Protein 4K4O (pdb70)

CATH classification: 3.30.565.10

Structure (mmCIF, N/CA/C/O backbone):
data_4K4O
#
_entry.id   4K4O
#
_cell.length_a   54.450
_cell.length_b   58.350
_cell.length_c   65.550
_cell.angle_alpha   90.00
_cell.angle_beta   90.00
_cell.angle_gamma   90.00
#
_symmetry.space_group_name_H-M   'P 21 21 21'
#
loop_
_entity.id
_entity.type
_entity.pdbx_description
1 polymer 'DNA gyrase subunit B'
2 non-polymer 6-fluoro-4-[(3aR,6aR)-hexahydropyrrolo[3,4-b]pyrrol-5(1H)-yl]-N-methyl-2-[(2-methylpyrimidin-5-yl)oxy]-9H-pyrimido[4,5-b]indol-8-amine
3 non-polymer 'TERTIARY-BUTYL ALCOHOL'
4 water water
#
loop_
_atom_site.group_PDB
_atom_site.id
_atom_site.type_symbol
_atom_site.label_atom_id
_atom_site.label_alt_id
_atom_site.label_comp_id
_atom_site.label_asym_id
_atom_site.label_entity_id
_atom_site.label_seq_id
_atom_site.pdbx_PDB_ins_code
_atom_site.Cartn_x
_atom_site.Cartn_y
_atom_site.Cartn_z
_atom_site.occupancy
_atom_site.B_iso_or_equiv
_atom_site.auth_seq_id
_atom_site.auth_comp_id
_atom_site.auth_asym_id
_atom_site.auth_atom_id
_atom_site.pdbx_PDB_model_num
ATOM 1 N N . GLY A 1 1 ? -6.881 5.865 5.646 1.00 23.15 18 GLY A N 1
ATOM 2 C CA . GLY A 1 1 ? -5.650 5.444 6.387 1.00 21.18 18 GLY A CA 1
ATOM 3 C C . GLY A 1 1 ? -4.376 6.108 5.890 1.00 19.78 18 GLY A C 1
ATOM 4 O O . GLY A 1 1 ? -4.201 7.323 6.038 1.00 20.16 18 GLY A O 1
ATOM 5 N N . LEU A 1 2 ? -3.489 5.307 5.296 1.00 18.10 19 LEU A N 1
ATOM 6 C CA . LEU A 1 2 ? -2.200 5.786 4.795 1.00 16.42 19 LEU A CA 1
ATOM 7 C C . LEU A 1 2 ? -2.319 6.790 3.659 1.00 15.44 19 LEU A C 1
ATOM 8 O O . LEU A 1 2 ? -1.387 7.550 3.415 1.00 14.99 19 LEU A O 1
ATOM 13 N N . GLU A 1 3 ? -3.450 6.782 2.950 1.00 15.32 20 GLU A N 1
ATOM 14 C CA . GLU A 1 3 ? -3.681 7.792 1.918 1.00 15.56 20 GLU A CA 1
ATOM 15 C C . GLU A 1 3 ? -3.584 9.199 2.514 1.00 14.00 20 GLU A C 1
ATOM 16 O O . GLU A 1 3 ? -3.073 10.11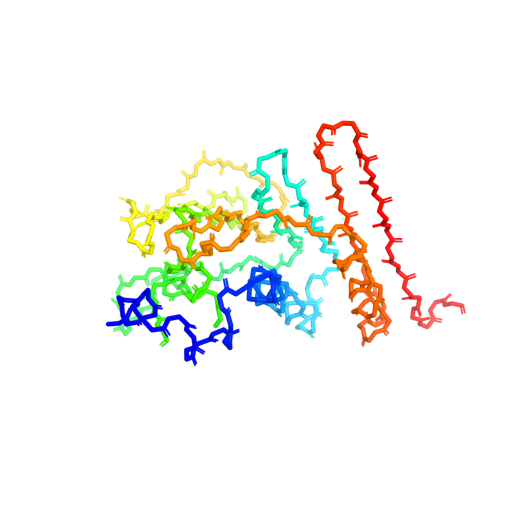2 1.869 1.00 13.76 20 GLU A O 1
ATOM 22 N N . ALA A 1 4 ? -4.043 9.364 3.757 1.00 12.65 21 ALA A N 1
ATOM 23 C CA . ALA A 1 4 ? -3.928 10.654 4.435 1.00 12.21 21 ALA A CA 1
ATOM 24 C C . ALA A 1 4 ? -2.470 11.078 4.630 1.00 11.58 21 ALA A C 1
ATOM 25 O O . ALA A 1 4 ? -2.144 12.264 4.523 1.00 11.88 21 ALA A O 1
ATOM 27 N N . VAL A 1 5 ? -1.598 10.105 4.894 1.00 10.64 22 VAL A N 1
ATOM 28 C CA . VAL A 1 5 ? -0.166 10.372 5.045 1.00 9.99 22 VAL A CA 1
ATOM 29 C C . VAL A 1 5 ? 0.429 10.883 3.730 1.00 9.29 22 VAL A C 1
ATOM 30 O O . VAL A 1 5 ? 1.212 11.830 3.729 1.00 9.09 22 VAL A O 1
ATOM 34 N N . ARG A 1 6 ? 0.035 10.273 2.614 1.00 9.03 23 ARG A N 1
ATOM 35 C CA . ARG A 1 6 ? 0.557 10.695 1.321 1.00 8.78 23 ARG A CA 1
ATOM 36 C C . ARG A 1 6 ? 0.104 12.106 0.938 1.00 8.87 23 ARG A C 1
ATOM 37 O O . ARG A 1 6 ? 0.830 12.818 0.247 1.00 9.66 23 ARG A O 1
ATOM 45 N N . LYS A 1 7 ? -1.078 12.508 1.406 1.00 8.75 24 LYS A N 1
ATOM 46 C CA . LYS A 1 7 ? -1.639 13.822 1.056 1.00 8.84 24 LYS A CA 1
ATOM 47 C C . LYS A 1 7 ? -1.272 14.930 2.044 1.00 8.77 24 LYS A C 1
ATOM 48 O O . LYS A 1 7 ? -1.163 16.100 1.657 1.00 8.92 24 LYS A O 1
ATOM 54 N N . ARG A 1 8 ? -1.066 14.567 3.307 1.00 8.58 25 ARG A N 1
ATOM 55 C CA . ARG A 1 8 ? -0.574 15.514 4.305 1.00 8.54 25 ARG A CA 1
ATOM 56 C C . ARG A 1 8 ? 0.728 15.028 4.980 1.00 8.42 25 ARG A C 1
ATOM 57 O O . ARG A 1 8 ? 0.807 14.926 6.211 1.00 8.52 25 ARG A O 1
ATOM 65 N N . PRO A 1 9 ? 1.771 14.762 4.172 1.00 8.54 26 PRO A N 1
ATOM 66 C CA . PRO A 1 9 ? 3.002 14.242 4.769 1.00 8.73 26 PRO A CA 1
ATOM 67 C C . PRO A 1 9 ? 3.597 15.190 5.809 1.00 9.10 26 PRO A C 1
ATOM 68 O O . PRO A 1 9 ? 4.238 14.727 6.753 1.00 9.27 26 PRO A O 1
ATOM 72 N N . GLY A 1 10 ? 3.373 16.496 5.656 1.00 9.38 27 GLY A N 1
ATOM 73 C CA . GLY A 1 10 ? 3.861 17.490 6.607 1.00 10.02 27 GLY A CA 1
ATOM 74 C C . GLY A 1 10 ? 3.404 17.272 8.040 1.00 10.64 27 GLY A C 1
ATOM 75 O O . GLY A 1 10 ? 4.117 17.639 8.981 1.00 11.30 27 GLY A O 1
ATOM 76 N N . MET A 1 11 ? 2.228 16.672 8.207 1.00 11.23 28 MET A N 1
ATOM 77 C CA . MET A 1 11 ? 1.676 16.391 9.529 1.00 12.37 28 MET A CA 1
ATOM 78 C C . MET A 1 11 ? 2.303 15.163 10.188 1.00 12.71 28 MET A C 1
ATOM 79 O O . MET A 1 11 ? 2.181 14.979 11.402 1.00 13.76 28 MET A O 1
ATOM 84 N N . TYR A 1 12 ? 2.967 14.325 9.399 1.00 12.58 29 TYR A N 1
ATOM 85 C CA . TYR A 1 12 ? 3.505 13.061 9.906 1.00 12.85 29 TYR A CA 1
ATOM 86 C C . TYR A 1 12 ? 5.020 13.062 10.041 1.00 13.23 29 TYR A C 1
ATOM 87 O O . TYR A 1 12 ? 5.563 12.428 10.950 1.00 14.22 29 TYR A O 1
ATOM 96 N N . ILE A 1 13 ? 5.70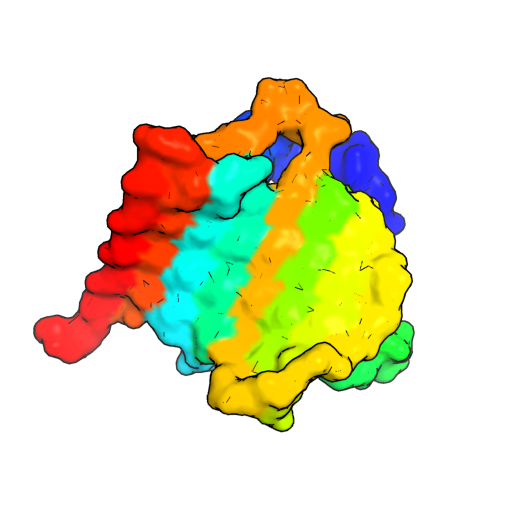4 13.768 9.145 1.00 12.73 30 ILE A N 1
ATOM 97 C CA . ILE A 1 13 ? 7.173 13.825 9.165 1.00 13.09 30 ILE A CA 1
ATOM 98 C C . ILE A 1 13 ? 7.756 15.231 9.348 1.00 13.19 30 ILE A C 1
ATOM 99 O O . ILE A 1 13 ? 8.979 15.407 9.327 1.00 13.77 30 ILE A O 1
ATOM 104 N N . GLY A 1 14 ? 6.885 16.225 9.515 1.00 12.99 31 GLY A N 1
ATOM 105 C CA . GLY A 1 14 ? 7.309 17.579 9.882 1.00 13.19 31 GLY A CA 1
ATOM 106 C C . GLY A 1 14 ? 7.661 18.477 8.713 1.00 13.12 31 GLY A C 1
ATOM 107 O O . GLY A 1 14 ? 7.589 19.556 8.807 1.00 51.00 31 GLY A O 1
ATOM 108 N N . SER A 1 15 ? 8.315 17.887 7.718 1.00 13.08 32 SER A N 1
ATOM 109 C CA . SER A 1 15 ? 8.753 18.611 6.535 1.00 13.04 32 SER A CA 1
ATOM 110 C C . SER A 1 15 ? 8.927 17.655 5.368 1.00 12.68 32 SER A C 1
ATOM 111 O O . SER A 1 15 ? 9.282 16.486 5.550 1.00 13.09 32 SER A O 1
ATOM 114 N N . THR A 1 16 ? 8.684 18.141 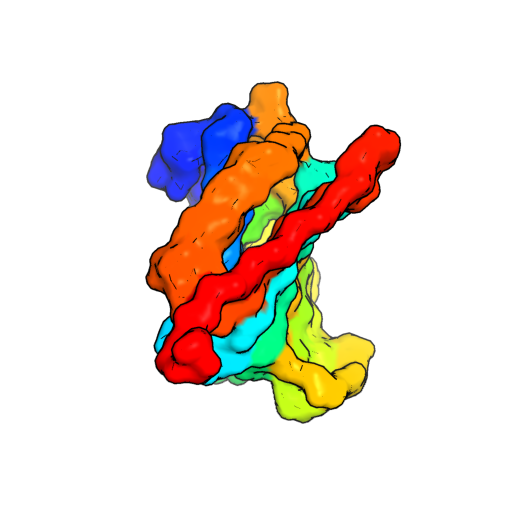4.160 1.00 11.80 33 THR A N 1
ATOM 115 C CA . THR A 1 16 ? 8.928 17.334 2.971 1.00 11.47 33 THR A CA 1
ATOM 116 C C . THR A 1 16 ? 10.227 17.738 2.282 1.00 10.91 33 THR A C 1
ATOM 117 O O . THR A 1 16 ? 10.508 17.287 1.175 1.00 10.70 33 THR A O 1
ATOM 121 N N . SER A 1 17 ? 11.008 18.583 2.958 1.00 10.71 34 SER A N 1
ATOM 122 C CA . SER A 1 17 ? 12.343 18.969 2.526 1.00 10.85 34 SER A CA 1
ATOM 123 C C . SER A 1 17 ? 13.336 17.840 2.809 1.00 10.25 34 SER A C 1
ATOM 124 O O . SER A 1 17 ? 12.948 16.733 3.212 1.00 9.88 34 SER A O 1
ATOM 127 N N . GLY A 1 18 ? 14.622 18.140 2.645 1.00 10.05 35 GLY A N 1
ATOM 128 C CA . GLY A 1 18 ? 15.689 17.216 3.026 1.00 9.96 35 GLY A CA 1
ATOM 129 C C . GLY A 1 18 ? 15.589 16.730 4.464 1.00 9.85 35 GLY A C 1
ATOM 130 O O . GLY A 1 18 ? 15.987 15.600 4.767 1.00 9.60 35 GLY A O 1
ATOM 131 N N . GLU A 1 19 ? 15.052 17.557 5.361 1.00 10.13 36 GLU A N 1
ATOM 132 C CA . GLU A 1 19 ? 14.881 17.121 6.748 1.00 10.53 36 GLU A CA 1
ATOM 133 C C . GLU A 1 19 ? 13.938 15.920 6.846 1.00 9.48 36 GLU A C 1
ATOM 134 O O . GLU A 1 19 ? 14.241 14.946 7.537 1.00 9.20 36 GLU A O 1
ATOM 140 N N . GLY A 1 20 ? 12.805 15.980 6.146 1.00 8.56 37 GLY A N 1
ATOM 141 C CA . GLY A 1 20 ? 11.848 14.871 6.134 1.00 8.21 37 GLY A CA 1
ATOM 142 C C . GLY A 1 20 ? 12.413 13.632 5.458 1.00 7.57 37 GLY A C 1
ATOM 143 O O . GLY A 1 20 ? 12.169 12.502 5.895 1.00 7.58 37 GLY A O 1
ATOM 144 N N . LEU A 1 21 ? 13.179 13.840 4.389 1.00 7.40 38 LEU A N 1
ATOM 145 C CA . LEU A 1 21 ? 13.843 12.737 3.697 1.00 7.23 38 LEU A CA 1
ATOM 146 C C . LEU A 1 21 ? 14.701 11.915 4.665 1.00 7.10 38 LEU A C 1
ATOM 147 O O . LEU A 1 21 ? 14.649 10.672 4.672 1.00 6.86 38 LEU A O 1
ATOM 152 N N . HIS A 1 22 ? 15.479 12.610 5.493 1.00 7.01 39 HIS A N 1
ATOM 153 C CA . HIS A 1 22 ? 16.326 11.957 6.495 1.00 7.22 39 HIS A CA 1
ATOM 154 C C . HIS A 1 22 ? 15.540 11.373 7.637 1.00 7.28 39 HIS A C 1
ATOM 155 O O . HIS A 1 22 ? 15.897 10.323 8.161 1.00 7.28 39 HIS A O 1
ATOM 162 N N . HIS A 1 23 ? 14.435 12.022 8.001 1.00 7.65 40 HIS A N 1
ATOM 163 C CA . HIS A 1 23 ? 13.542 11.498 9.034 1.00 8.31 40 HIS A CA 1
ATOM 164 C C . HIS A 1 23 ? 13.050 10.099 8.738 1.00 7.84 40 HIS A C 1
ATOM 165 O O . HIS A 1 23 ? 12.864 9.297 9.653 1.00 7.71 40 HIS A O 1
ATOM 172 N N . LEU A 1 24 ? 12.843 9.781 7.464 1.00 7.30 41 LEU A N 1
ATOM 173 C CA . LEU A 1 24 ? 12.432 8.421 7.098 1.00 7.32 41 LEU A CA 1
ATOM 174 C C . LEU A 1 24 ? 13.419 7.381 7.612 1.00 7.19 41 LEU A C 1
ATOM 175 O O . LEU A 1 24 ? 13.016 6.310 8.089 1.00 7.05 41 LEU A O 1
ATOM 180 N N . VAL A 1 25 ? 14.711 7.675 7.482 1.00 7.19 42 VAL A N 1
ATOM 181 C CA . VAL A 1 25 ? 15.735 6.749 7.936 1.00 7.48 42 VAL A CA 1
ATOM 182 C C . VAL A 1 25 ? 15.593 6.521 9.435 1.00 7.83 42 VAL A C 1
ATOM 183 O O . VAL A 1 25 ? 15.616 5.379 9.895 1.00 7.83 42 VAL A O 1
ATOM 187 N N . TRP A 1 26 ? 15.412 7.593 10.197 1.00 8.34 43 TRP A N 1
ATOM 188 C CA . TRP A 1 26 ? 15.316 7.452 11.651 1.00 9.09 43 TRP A CA 1
ATOM 189 C C . TRP A 1 26 ? 14.108 6.713 12.102 1.00 9.23 43 TRP A C 1
ATOM 190 O O . TRP A 1 26 ? 14.169 5.994 13.097 1.00 9.35 43 TRP A O 1
ATOM 201 N N . GLU A 1 27 ? 13.001 6.849 11.385 1.00 9.23 44 GLU A N 1
ATOM 202 C CA A GLU A 1 27 ? 11.802 6.088 11.719 0.50 9.72 44 GLU A CA 1
ATOM 203 C CA B GLU A 1 27 ? 11.794 6.088 11.715 0.50 9.72 44 GLU A CA 1
ATOM 204 C C . GLU A 1 27 ? 12.058 4.582 11.602 1.00 9.63 44 GLU A C 1
ATOM 205 O O . GLU A 1 27 ? 11.639 3.800 12.462 1.00 10.68 44 GLU A O 1
ATOM 216 N N . ILE A 1 28 ? 12.764 4.159 10.551 1.00 8.69 45 ILE A N 1
ATOM 217 C CA . ILE A 1 28 ? 13.063 2.733 10.382 1.00 8.19 45 ILE A CA 1
ATOM 218 C C . ILE A 1 28 ? 14.107 2.280 11.402 1.00 8.26 45 ILE A C 1
ATOM 219 O O . ILE A 1 28 ? 13.908 1.269 12.092 1.00 8.52 45 ILE A O 1
ATOM 224 N N . VAL A 1 29 ? 15.190 3.043 11.522 1.00 8.11 46 VAL A N 1
ATOM 225 C CA . VAL A 1 29 ? 16.266 2.711 12.457 1.00 8.26 46 VAL A CA 1
ATOM 226 C C . VAL A 1 29 ? 15.741 2.604 13.896 1.00 8.31 46 VAL A C 1
ATOM 227 O O . VAL A 1 29 ? 16.172 1.722 14.647 1.00 8.41 46 VAL A O 1
ATOM 231 N N . ASP A 1 30 ? 14.783 3.453 14.269 1.00 8.60 47 ASP A N 1
ATOM 232 C CA . ASP A 1 30 ? 14.200 3.379 15.615 1.00 9.19 47 ASP A CA 1
ATOM 233 C C . ASP A 1 30 ? 13.539 2.037 15.908 1.00 8.90 47 ASP A C 1
ATOM 234 O O . ASP A 1 30 ? 13.563 1.575 17.051 1.00 8.33 47 ASP A O 1
ATOM 239 N N . ASN A 1 31 ? 12.943 1.408 14.896 1.00 8.71 48 ASN A N 1
ATOM 240 C CA . ASN A 1 31 ? 12.405 0.060 15.066 1.00 8.79 48 ASN A CA 1
ATOM 241 C C . ASN A 1 31 ? 13.500 -0.949 15.376 1.00 8.40 48 ASN A C 1
ATOM 242 O O . ASN A 1 31 ? 13.353 -1.777 16.265 1.00 8.25 48 ASN A O 1
ATOM 247 N N . SER A 1 32 ? 14.609 -0.869 14.647 1.00 8.18 49 SER A N 1
ATOM 248 C CA . SER A 1 32 ? 15.749 -1.737 14.920 1.00 8.26 49 SER A CA 1
ATOM 249 C C . SER A 1 32 ? 16.328 -1.495 16.311 1.00 8.06 49 SER A C 1
ATOM 250 O O . SER A 1 32 ? 16.693 -2.447 17.007 1.00 8.07 49 SER A O 1
ATOM 253 N N . ILE A 1 33 ? 16.405 -0.227 16.715 1.00 8.00 50 ILE A N 1
ATOM 254 C CA A ILE A 1 33 ? 16.911 0.087 18.039 0.50 8.15 50 ILE A CA 1
ATOM 255 C CA B ILE A 1 33 ? 16.865 0.162 18.053 0.50 8.41 50 ILE A CA 1
ATOM 256 C C . ILE A 1 33 ? 15.991 -0.471 19.134 1.00 8.34 50 ILE A C 1
ATOM 257 O O . ILE A 1 33 ? 16.484 -0.953 20.149 1.00 8.45 50 ILE A O 1
ATOM 266 N N . ASP A 1 34 ? 14.677 -0.453 18.923 1.00 8.35 51 ASP A N 1
ATOM 267 C CA . ASP A 1 34 ? 13.762 -1.067 19.892 1.00 8.72 51 ASP A CA 1
ATOM 268 C C . 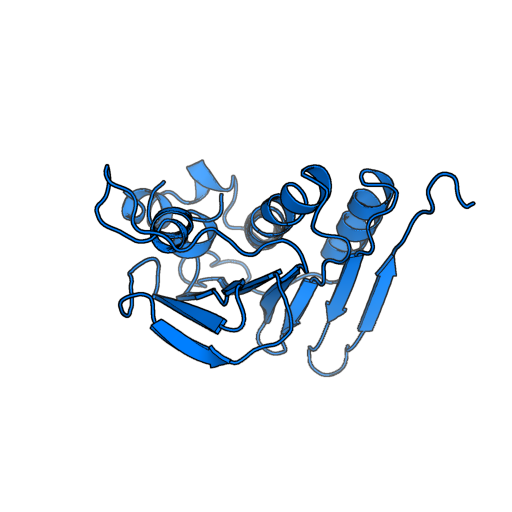ASP A 1 34 ? 14.030 -2.565 20.041 1.00 8.13 51 ASP A C 1
ATOM 269 O O . ASP A 1 34 ? 13.906 -3.109 21.133 1.00 7.82 51 ASP A O 1
ATOM 274 N N . GLU A 1 35 ? 14.406 -3.233 18.952 1.00 7.61 52 G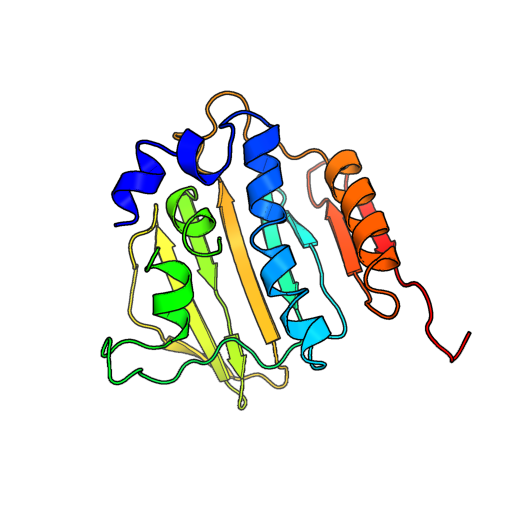LU A N 1
ATOM 275 C CA . GLU A 1 35 ? 14.736 -4.656 18.997 1.00 7.44 52 GLU A CA 1
ATOM 276 C C . GLU A 1 35 ? 16.103 -4.912 19.669 1.00 7.42 52 GLU A C 1
ATOM 277 O O . GLU A 1 35 ? 16.332 -5.986 20.237 1.00 7.33 52 GLU A O 1
ATOM 283 N N . ALA A 1 36 ? 17.007 -3.934 19.598 1.00 7.41 53 ALA A N 1
ATOM 284 C CA . ALA A 1 36 ? 18.231 -3.947 20.419 1.00 7.43 53 ALA A CA 1
ATOM 285 C C . ALA A 1 36 ? 17.890 -3.781 21.906 1.00 7.55 53 ALA A C 1
ATOM 286 O O . ALA A 1 36 ? 18.415 -4.504 22.752 1.00 7.40 53 ALA A O 1
ATOM 288 N N . LEU A 1 37 ? 17.007 -2.836 22.219 1.00 7.76 54 LEU A N 1
ATOM 289 C CA . LEU A 1 37 ? 16.551 -2.637 23.599 1.00 8.23 54 LEU A CA 1
ATOM 290 C C . LEU A 1 37 ? 15.849 -3.870 24.159 1.00 8.25 54 LEU A C 1
ATOM 291 O O . LEU A 1 37 ? 15.999 -4.198 25.338 1.00 8.28 54 LEU A O 1
ATOM 296 N N . ALA A 1 38 ? 15.088 -4.568 23.325 1.00 8.12 55 ALA A N 1
ATOM 297 C CA . ALA A 1 38 ? 14.463 -5.823 23.735 1.00 8.27 55 ALA A CA 1
ATOM 298 C C . ALA A 1 38 ? 15.522 -6.885 24.058 1.00 8.20 55 ALA A C 1
ATOM 299 O O . ALA A 1 38 ? 15.244 -7.846 24.775 1.00 8.62 55 ALA A O 1
ATOM 301 N N . GLY A 1 39 ? 16.734 -6.696 23.530 1.00 8.06 56 GLY A N 1
ATOM 302 C CA . GLY A 1 39 ? 17.880 -7.525 23.882 1.00 8.20 56 GLY A CA 1
ATOM 303 C C . GLY A 1 39 ? 18.344 -8.477 22.805 1.00 8.21 56 GLY A C 1
ATOM 304 O O . GLY A 1 39 ? 19.294 -9.231 23.023 1.00 8.47 56 GLY A O 1
ATOM 305 N N . PHE A 1 40 ? 17.686 -8.452 21.647 1.00 8.44 57 PHE A N 1
ATOM 306 C CA . PHE A 1 40 ? 17.922 -9.466 20.613 1.00 9.23 57 PHE A CA 1
ATOM 307 C C . PHE A 1 40 ? 18.782 -8.987 19.449 1.00 9.32 57 PHE A C 1
ATOM 308 O O . PHE A 1 40 ? 19.630 -9.739 18.961 1.00 10.71 57 PHE A O 1
ATOM 316 N N . ALA A 1 41 ? 18.582 -7.749 19.003 1.00 9.27 58 ALA A N 1
ATOM 317 C CA . ALA A 1 41 ? 19.430 -7.197 17.948 1.00 9.26 58 ALA A CA 1
ATOM 318 C C . ALA A 1 41 ? 20.745 -6.693 18.538 1.00 9.58 58 ALA A C 1
ATOM 319 O O . ALA A 1 41 ? 20.757 -5.989 19.557 1.00 9.51 58 ALA A O 1
ATOM 321 N N . LYS A 1 42 ? 21.845 -7.064 17.894 1.00 10.06 59 LYS A N 1
ATOM 322 C CA . LYS A 1 42 ? 23.183 -6.665 18.340 1.00 11.06 59 LYS A CA 1
ATOM 323 C C . LYS A 1 42 ? 23.882 -5.784 17.316 1.00 10.50 59 LYS A C 1
ATOM 324 O O . LYS A 1 42 ? 24.808 -5.051 17.653 1.00 10.14 59 LYS A O 1
ATOM 330 N N . SER A 1 43 ? 23.434 -5.854 16.067 1.00 9.99 60 SER A N 1
ATOM 331 C CA A SER A 1 43 ? 24.078 -5.154 14.951 0.50 10.18 60 SER A CA 1
ATOM 332 C CA B SER A 1 43 ? 24.047 -5.063 15.015 0.50 10.01 60 SER A CA 1
ATOM 333 C C . SER A 1 43 ? 23.030 -4.569 14.005 1.00 9.84 60 SER A C 1
ATOM 334 O O . SER A 1 43 ? 22.096 -5.285 13.605 1.00 10.34 60 SER A O 1
ATOM 339 N N . ILE A 1 44 ? 23.198 -3.304 13.637 1.00 9.28 61 ILE A N 1
ATOM 340 C CA . ILE A 1 44 ? 22.337 -2.626 12.671 1.00 9.08 61 ILE A CA 1
ATOM 341 C C . ILE A 1 44 ? 23.208 -2.043 11.572 1.00 8.83 61 ILE A C 1
ATOM 342 O O . ILE A 1 44 ? 24.225 -1.407 11.858 1.00 8.68 61 ILE A O 1
ATOM 347 N N A GLN A 1 45 ? 22.816 -2.287 10.326 0.50 8.73 62 GLN A N 1
ATOM 348 N N B GLN A 1 45 ? 22.824 -2.269 10.319 0.50 8.57 62 GLN A N 1
ATOM 349 C CA A GLN A 1 45 ? 23.448 -1.671 9.172 0.50 8.86 62 GLN A CA 1
ATOM 350 C CA B GLN A 1 45 ? 23.519 -1.674 9.180 0.50 8.62 62 GLN A CA 1
ATOM 351 C C A GLN A 1 45 ? 22.471 -0.712 8.538 0.50 8.57 62 GLN A C 1
ATOM 352 C C B GLN A 1 45 ? 22.571 -0.785 8.392 0.50 8.44 62 GLN A C 1
ATOM 353 O O A GLN A 1 45 ? 21.302 -1.038 8.347 0.50 8.29 62 GLN A O 1
ATOM 354 O O B GLN A 1 45 ? 21.509 -1.233 7.966 0.50 8.23 62 GLN A O 1
ATOM 365 N N . VAL A 1 46 ? 22.963 0.478 8.217 1.00 8.27 63 VAL A N 1
ATOM 366 C CA . VAL A 1 46 ? 22.232 1.431 7.387 1.00 8.23 63 VAL A CA 1
ATOM 367 C C . VAL A 1 46 ? 23.031 1.631 6.102 1.00 8.08 63 VAL A C 1
ATOM 368 O O . VAL A 1 46 ? 24.239 1.919 6.157 1.00 8.23 63 VAL A O 1
ATOM 372 N N . ILE A 1 47 ? 22.374 1.469 4.954 1.00 7.88 64 ILE A N 1
ATOM 373 C CA . ILE A 1 47 ? 23.042 1.567 3.651 1.00 8.03 64 ILE A CA 1
ATOM 374 C C . ILE A 1 47 ? 22.309 2.557 2.745 1.00 7.73 64 ILE A C 1
ATOM 375 O O . ILE A 1 47 ? 21.092 2.455 2.555 1.00 7.58 64 ILE A O 1
ATOM 380 N N . ILE A 1 48 ? 23.045 3.542 2.227 1.00 7.53 65 ILE A N 1
ATOM 381 C CA . ILE A 1 48 ? 22.562 4.380 1.130 1.00 7.45 65 ILE A CA 1
ATOM 382 C C . ILE A 1 48 ? 22.936 3.635 -0.143 1.00 7.40 65 ILE A C 1
ATOM 383 O O . ILE A 1 48 ? 24.119 3.503 -0.483 1.00 7.38 65 ILE A O 1
ATOM 388 N N . GLU A 1 49 ? 21.917 3.118 -0.824 1.00 7.41 66 GLU A N 1
ATOM 389 C CA . GLU A 1 49 ? 22.115 2.359 -2.050 1.00 7.52 66 GLU A CA 1
ATOM 390 C C . GLU A 1 49 ? 22.478 3.302 -3.205 1.00 7.42 66 GLU A C 1
ATOM 391 O O . GLU A 1 49 ? 22.304 4.522 -3.093 1.00 7.27 66 GLU A O 1
ATOM 397 N N . PRO A 1 50 ? 22.982 2.748 -4.325 1.00 7.51 67 PRO A N 1
ATOM 398 C CA . PRO A 1 50 ? 23.469 3.645 -5.395 1.00 7.73 67 PRO A CA 1
ATOM 399 C C . PRO A 1 50 ? 22.412 4.582 -6.002 1.00 7.78 67 PRO A C 1
ATOM 400 O O . PRO A 1 50 ? 22.763 5.575 -6.646 1.00 8.10 67 PRO A O 1
ATOM 404 N N . ASP A 1 51 ? 21.139 4.254 -5.812 1.00 7.70 68 ASP A N 1
ATOM 405 C CA . ASP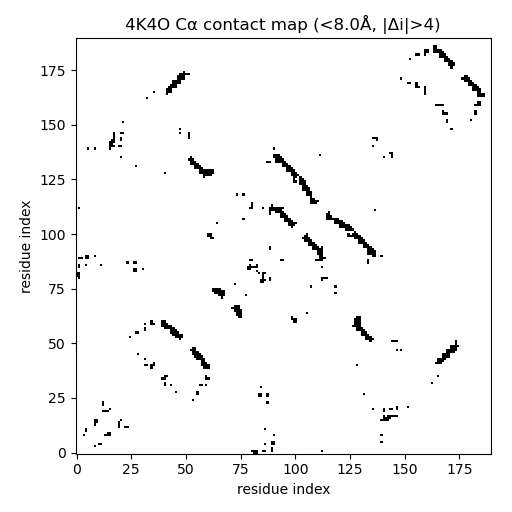 A 1 51 ? 20.025 5.019 -6.348 1.00 7.79 68 ASP A CA 1
ATOM 406 C C . ASP A 1 51 ? 19.365 5.930 -5.302 1.00 7.48 68 ASP A C 1
ATOM 407 O O . ASP A 1 51 ? 18.244 6.387 -5.505 1.00 7.70 68 ASP A O 1
ATOM 412 N N . ASP A 1 52 ? 20.062 6.189 -4.190 1.00 7.27 69 ASP A N 1
ATOM 413 C CA . ASP A 1 52 ? 19.519 6.990 -3.065 1.00 7.15 69 ASP A CA 1
ATOM 414 C C . ASP A 1 52 ? 18.381 6.307 -2.310 1.00 6.92 69 ASP A C 1
ATOM 415 O O . ASP A 1 52 ? 17.683 6.952 -1.539 1.00 6.88 69 ASP A O 1
ATOM 420 N N . SER A 1 53 ? 18.183 5.012 -2.539 1.00 6.72 70 SER A N 1
ATOM 421 C CA . SER A 1 53 ? 17.288 4.239 -1.684 1.00 6.54 70 SER A CA 1
ATOM 422 C C . SER A 1 53 ? 18.050 3.832 -0.421 1.00 6.41 70 SER A C 1
ATOM 423 O O . SER A 1 53 ? 19.279 3.990 -0.341 1.00 6.48 70 SER A O 1
ATOM 426 N N . ILE A 1 54 ? 17.322 3.329 0.569 1.00 6.27 71 ILE A N 1
ATOM 427 C CA . ILE A 1 54 ? 17.895 3.034 1.876 1.00 6.33 71 ILE A CA 1
ATOM 428 C C . ILE A 1 54 ? 17.595 1.587 2.260 1.00 6.27 71 ILE A C 1
ATOM 429 O O . ILE A 1 54 ? 16.450 1.131 2.121 1.00 6.39 71 ILE A O 1
ATOM 434 N N . THR A 1 55 ? 18.611 0.8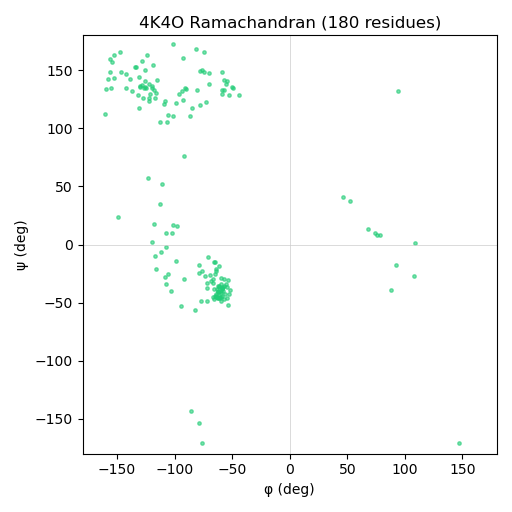84 2.756 1.00 6.43 72 THR A N 1
ATOM 435 C CA . THR A 1 55 ? 18.419 -0.433 3.362 1.00 6.54 72 THR A CA 1
ATOM 436 C C . THR A 1 55 ? 18.834 -0.371 4.827 1.00 6.51 72 THR A C 1
ATOM 437 O O . THR A 1 55 ? 19.893 0.173 5.157 1.00 6.75 72 THR A O 1
ATOM 441 N N . VAL A 1 56 ? 17.985 -0.905 5.700 1.00 6.47 73 VAL A N 1
ATOM 442 C CA . VAL A 1 56 ? 18.300 -1.051 7.118 1.00 6.63 73 VAL A CA 1
ATOM 443 C C . VAL A 1 56 ? 18.191 -2.531 7.482 1.00 6.65 73 VAL A C 1
ATOM 444 O O . VAL A 1 56 ? 17.161 -3.167 7.229 1.00 6.72 73 VAL A O 1
ATOM 448 N N . ILE A 1 57 ? 19.261 -3.068 8.064 1.00 6.97 74 ILE A N 1
ATOM 449 C CA . ILE A 1 57 ? 19.346 -4.481 8.421 1.00 7.25 74 ILE A CA 1
ATOM 450 C C . ILE A 1 57 ? 19.582 -4.607 9.919 1.00 7.22 74 ILE A C 1
ATOM 451 O O . ILE A 1 57 ? 20.484 -3.966 10.453 1.00 7.42 74 ILE A O 1
ATOM 456 N N . ASP A 1 58 ? 18.784 -5.425 10.603 1.00 7.13 75 ASP A N 1
ATOM 457 C CA . ASP A 1 58 ? 19.112 -5.839 11.972 1.00 7.33 75 ASP A CA 1
ATOM 458 C C . ASP A 1 58 ? 19.169 -7.357 12.095 1.00 7.36 75 ASP A C 1
ATOM 459 O O . ASP A 1 58 ? 18.686 -8.084 11.216 1.00 7.44 75 ASP A O 1
ATOM 464 N N . ASP A 1 59 ? 19.792 -7.824 13.173 1.00 7.56 76 ASP A N 1
ATOM 465 C CA . ASP A 1 59 ? 19.918 -9.255 13.462 1.00 7.98 76 ASP A CA 1
ATOM 466 C C . ASP A 1 59 ? 19.110 -9.655 14.692 1.00 7.99 76 ASP A C 1
ATOM 467 O O . ASP A 1 59 ? 19.516 -10.544 15.448 1.00 8.26 76 ASP A O 1
ATOM 472 N N . GLY A 1 60 ? 17.959 -9.017 14.877 1.00 7.82 77 GLY A N 1
ATOM 473 C CA . GLY A 1 60 ? 17.051 -9.373 15.969 1.00 8.16 77 GLY A CA 1
ATOM 474 C C . GLY A 1 60 ? 16.225 -10.617 15.681 1.00 8.69 77 GLY A C 1
ATOM 475 O O . GLY A 1 60 ? 16.580 -11.483 14.899 1.00 38.15 77 GLY A O 1
ATOM 476 N N . ARG A 1 61 ? 15.054 -10.708 16.295 1.00 8.59 78 ARG A N 1
ATOM 477 C CA . ARG A 1 61 ? 14.216 -11.904 16.180 1.00 8.70 78 ARG A CA 1
ATOM 478 C C . ARG A 1 61 ? 13.486 -12.018 14.842 1.00 8.61 78 ARG A C 1
ATOM 479 O O . ARG A 1 61 ? 13.094 -13.115 14.442 1.00 8.69 78 ARG A O 1
ATOM 487 N N . GLY A 1 62 ? 13.293 -10.886 14.163 1.00 8.54 79 GLY A N 1
ATOM 488 C CA . GLY A 1 62 ? 12.438 -10.835 12.980 1.00 8.76 79 GLY A CA 1
ATOM 489 C C . GLY A 1 62 ? 11.040 -10.416 13.380 1.00 8.93 79 GLY A C 1
ATOM 490 O O . GLY A 1 62 ? 10.478 -10.950 14.344 1.00 9.24 79 GLY A O 1
ATOM 491 N N . ILE A 1 63 ? 10.465 -9.454 12.653 1.00 9.23 80 ILE A N 1
ATOM 492 C CA . ILE A 1 63 ? 9.081 -9.024 12.904 1.00 9.49 80 ILE A CA 1
ATOM 493 C C . ILE A 1 63 ? 8.157 -10.245 12.960 1.00 9.93 80 ILE A C 1
ATOM 494 O O . ILE A 1 63 ? 8.274 -11.140 12.117 1.00 9.72 80 ILE A O 1
ATOM 499 N N . PRO A 1 64 ? 7.234 -10.294 13.946 1.00 10.53 81 PRO A N 1
ATOM 500 C CA . PRO A 1 64 ? 6.297 -11.416 13.969 1.00 11.06 81 PRO A CA 1
ATOM 501 C C . PRO A 1 64 ? 5.528 -11.562 12.653 1.00 11.32 81 PRO A C 1
ATOM 502 O O . PRO A 1 64 ? 5.085 -10.565 12.063 1.00 11.55 81 PRO A O 1
ATOM 506 N N . VAL A 1 65 ? 5.382 -12.806 12.201 1.00 12.19 82 VAL A N 1
ATOM 507 C CA . VAL A 1 65 ? 4.741 -13.088 10.920 1.00 13.03 82 VAL A CA 1
ATOM 508 C C . VAL A 1 65 ? 3.398 -13.790 11.095 1.00 13.50 82 VAL A C 1
ATOM 509 O O . VAL A 1 65 ? 2.667 -13.996 10.125 1.00 14.27 82 VAL A O 1
ATOM 513 N N . GLY A 1 66 ? 3.076 -14.147 12.334 1.00 13.87 83 GLY A N 1
ATOM 514 C CA . GLY A 1 66 ? 1.737 -14.819 12.495 1.00 43.98 83 GLY A CA 1
ATOM 515 C C . GLY A 1 66 ? 0.473 -13.938 12.298 1.00 19.44 83 GLY A C 1
ATOM 516 O O . GLY A 1 66 ? 0.525 -12.710 12.366 1.00 17.80 83 GLY A O 1
ATOM 517 N N . ILE A 1 67 ? -0.561 -14.601 11.790 1.00 20.57 84 ILE A N 1
ATOM 518 C CA . ILE A 1 67 ? -1.869 -13.979 11.611 1.00 21.52 84 ILE A CA 1
ATOM 519 C C . ILE A 1 67 ? -2.412 -13.463 12.941 1.00 21.88 84 ILE A C 1
ATOM 520 O O . ILE A 1 67 ? -2.428 -14.193 13.937 1.00 22.12 84 ILE A O 1
ATOM 525 N N . GLN A 1 68 ? -2.835 -12.201 12.954 1.00 22.92 85 GLN A N 1
ATOM 526 C CA . GLN A 1 68 ? -3.487 -11.608 14.117 1.00 23.98 85 GLN A CA 1
ATOM 527 C C . GLN A 1 68 ? -4.991 -11.820 14.006 1.00 24.65 85 GLN A C 1
ATOM 528 O O . GLN A 1 68 ? -5.581 -11.579 12.951 1.00 24.02 85 GLN A O 1
ATOM 534 N N . ALA A 1 69 ? -5.610 -12.256 15.101 1.00 25.49 86 ALA A N 1
ATOM 535 C CA . ALA A 1 69 ? -7.049 -12.509 15.127 1.00 26.27 86 ALA A CA 1
ATOM 536 C C . ALA A 1 69 ? -7.864 -11.264 14.768 1.00 26.24 86 ALA A C 1
ATOM 537 O O . ALA A 1 69 ? -8.859 -11.357 14.043 1.00 27.28 86 ALA A O 1
ATOM 539 N N . LYS A 1 70 ? -7.424 -10.109 15.261 1.00 26.78 87 LYS A N 1
ATOM 540 C CA . LYS A 1 70 ? -8.144 -8.844 15.082 1.00 26.74 87 LYS A CA 1
ATOM 541 C C . LYS A 1 70 ? -8.155 -8.332 13.638 1.00 26.46 87 LYS A C 1
ATOM 542 O O . LYS A 1 70 ? -9.120 -7.692 13.212 1.00 27.90 87 LYS A O 1
ATOM 548 N N . THR A 1 71 ? -7.092 -8.624 12.892 1.00 25.50 88 THR A N 1
ATOM 549 C CA . THR A 1 71 ? -6.942 -8.122 11.523 1.00 23.57 88 THR A CA 1
ATOM 550 C C . THR A 1 71 ? -7.119 -9.207 10.462 1.00 22.52 88 THR A C 1
ATOM 551 O O . THR A 1 71 ? -7.512 -8.917 9.330 1.00 22.82 88 THR A O 1
ATOM 555 N N . GLY A 1 72 ? -6.811 -10.449 10.827 1.00 21.19 89 GLY A N 1
ATOM 556 C CA . GLY A 1 72 ? -6.799 -11.559 9.877 1.00 19.67 89 GLY A CA 1
ATOM 557 C C . GLY A 1 72 ? -5.602 -11.535 8.937 1.00 18.43 89 GLY A C 1
ATOM 558 O O . GLY A 1 72 ? -5.534 -12.317 7.986 1.00 18.70 89 GLY A O 1
ATOM 559 N N . ARG A 1 73 ? -4.647 -10.651 9.223 1.00 17.33 90 ARG A N 1
ATOM 560 C CA . ARG A 1 73 ? -3.452 -10.469 8.396 1.00 15.85 90 ARG A CA 1
ATOM 561 C C . ARG A 1 73 ? -2.191 -10.773 9.208 1.00 15.00 90 ARG A C 1
ATOM 562 O O . ARG A 1 73 ? -2.210 -10.644 10.431 1.00 14.67 90 ARG A O 1
ATOM 570 N N . PRO A 1 74 ? -1.087 -11.162 8.532 1.00 14.30 91 PRO A N 1
ATOM 571 C CA . PRO A 1 74 ? 0.174 -11.329 9.259 1.00 13.60 91 PRO A CA 1
ATOM 572 C C . PRO A 1 74 ? 0.569 -10.036 9.977 1.00 12.80 91 PRO A C 1
ATOM 573 O O . PRO A 1 74 ? 0.378 -8.930 9.438 1.00 12.57 91 PRO A O 1
ATOM 577 N N . ALA A 1 75 ? 1.117 -10.167 11.183 1.00 11.93 92 ALA A N 1
ATOM 578 C CA . ALA A 1 75 ? 1.542 -9.008 11.962 1.00 11.69 92 ALA A CA 1
ATOM 579 C C . ALA A 1 75 ? 2.474 -8.069 11.176 1.00 11.24 92 ALA A C 1
ATOM 580 O O . ALA A 1 75 ? 2.312 -6.842 11.220 1.00 11.38 92 ALA A O 1
ATOM 582 N N . VAL A 1 76 ? 3.422 -8.646 10.437 1.00 10.88 93 VAL A N 1
ATOM 583 C CA . VAL A 1 76 ? 4.365 -7.855 9.645 1.00 10.85 93 VAL A CA 1
ATOM 584 C C . VAL A 1 76 ? 3.663 -6.958 8.616 1.00 10.63 93 VAL A C 1
ATOM 585 O O . VAL A 1 76 ? 4.081 -5.823 8.392 1.00 10.24 93 VAL A O 1
ATOM 589 N N . GLU A 1 77 ? 2.589 -7.440 8.001 1.00 10.41 94 GLU A N 1
ATOM 590 C CA . GLU A 1 77 ? 1.838 -6.604 7.068 1.00 10.71 94 GLU A CA 1
ATOM 591 C C . GLU A 1 77 ? 1.251 -5.384 7.776 1.00 10.98 94 GLU A C 1
ATOM 592 O O . GLU A 1 77 ? 1.359 -4.256 7.287 1.00 11.19 94 GLU A O 1
ATOM 598 N N . THR A 1 78 ? 0.652 -5.613 8.940 1.00 11.28 95 THR A N 1
ATOM 599 C CA . THR A 1 78 ? 0.062 -4.546 9.739 1.00 11.84 95 THR A CA 1
ATOM 600 C C . THR A 1 78 ? 1.097 -3.471 10.120 1.00 11.46 95 THR A C 1
ATOM 601 O O . THR A 1 78 ? 0.789 -2.276 10.113 1.00 11.58 95 THR A O 1
ATOM 605 N N . VAL A 1 79 ? 2.323 -3.895 10.425 1.00 11.01 96 VAL A N 1
ATOM 606 C CA . VAL A 1 79 ? 3.425 -2.975 10.738 1.00 10.50 96 VAL A CA 1
ATOM 607 C C . VAL A 1 79 ? 3.597 -1.904 9.659 1.00 9.97 96 VAL A C 1
ATOM 608 O O . VAL A 1 79 ? 3.845 -0.739 9.972 1.00 10.04 96 VAL A O 1
ATOM 612 N N . PHE A 1 80 ? 3.436 -2.293 8.397 1.00 9.35 97 PHE A N 1
ATOM 613 C CA . PHE A 1 80 ? 3.666 -1.368 7.287 1.00 9.26 97 PHE A CA 1
ATOM 614 C C . PHE A 1 80 ? 2.423 -0.715 6.694 1.00 9.55 97 PHE A C 1
ATOM 615 O O . PHE A 1 80 ? 2.533 0.264 5.972 1.00 9.42 97 PHE A O 1
ATOM 623 N N . THR A 1 81 ? 1.242 -1.238 7.018 1.00 10.31 98 THR A N 1
ATOM 624 C CA . THR A 1 81 ? 0.023 -0.816 6.313 1.00 11.46 98 THR A CA 1
ATOM 625 C C . THR A 1 81 ? -1.015 -0.121 7.192 1.00 12.42 98 THR A C 1
ATOM 626 O O . THR A 1 81 ? -1.987 0.429 6.678 1.00 13.03 98 THR A O 1
ATOM 630 N N . VAL A 1 82 ? -0.816 -0.142 8.506 1.00 13.30 99 VAL A N 1
ATOM 631 C CA . VAL A 1 82 ? -1.780 0.458 9.429 1.00 15.15 99 VAL A CA 1
ATOM 632 C C . VAL A 1 82 ? -1.108 1.599 10.181 1.00 16.07 99 VAL A C 1
ATOM 633 O O . VAL A 1 82 ? -0.051 1.420 10.787 1.00 16.57 99 VAL A O 1
ATOM 637 N N . LEU A 1 83 ? -1.735 2.770 10.118 1.00 17.83 100 LEU A N 1
ATOM 638 C CA . LEU A 1 83 ? -1.210 3.988 10.714 1.00 19.42 100 LEU A CA 1
ATOM 639 C C . LEU A 1 83 ? -1.329 3.964 12.235 1.00 20.39 100 LEU A C 1
ATOM 640 O O . LEU A 1 83 ? -2.379 3.607 12.776 1.00 22.22 100 LEU A O 1
ATOM 645 N N . GLY A 1 104 ? 5.463 4.913 12.752 1.00 14.67 121 GLY A N 1
ATOM 646 C CA . GLY A 1 104 ? 6.529 5.389 11.890 1.00 12.65 121 GLY A CA 1
ATOM 647 C C . GLY A 1 104 ? 6.765 4.511 10.681 1.00 11.60 121 GLY A C 1
ATOM 648 O O . GLY A 1 104 ? 6.924 5.018 9.569 1.00 11.41 121 GLY A O 1
ATOM 649 N N . SER A 1 105 ? 6.807 3.194 10.887 1.00 10.66 122 SER A N 1
ATOM 650 C CA . SER A 1 105 ? 7.109 2.264 9.789 1.00 10.17 122 SER A CA 1
ATOM 651 C C . SER A 1 105 ? 6.100 2.378 8.644 1.00 9.30 122 SER A C 1
ATOM 652 O O . SER A 1 105 ? 6.475 2.339 7.465 1.00 8.97 122 SER A O 1
ATOM 655 N N . SER A 1 106 ? 4.823 2.533 8.989 1.00 8.93 123 SER A N 1
ATOM 656 C CA A SER A 1 106 ? 3.798 2.655 7.959 0.50 8.60 123 SER A CA 1
ATOM 657 C CA B SER A 1 106 ? 3.764 2.676 7.991 0.50 8.93 123 SER A CA 1
ATOM 658 C C . SER A 1 106 ? 3.851 4.014 7.258 1.00 8.37 123 SER A C 1
ATOM 659 O O . SER A 1 106 ? 3.514 4.115 6.081 1.00 7.99 123 SER A O 1
ATOM 664 N N . VAL A 1 107 ? 4.295 5.047 7.973 1.00 8.00 124 VAL A N 1
ATOM 665 C CA . VAL A 1 107 ? 4.504 6.372 7.379 1.00 7.86 124 VAL A CA 1
ATOM 666 C C . VAL A 1 107 ? 5.618 6.299 6.335 1.00 7.30 124 VAL A C 1
ATOM 667 O O . VAL A 1 107 ? 5.488 6.841 5.245 1.00 7.29 124 VAL A O 1
ATOM 671 N N . VAL A 1 108 ? 6.712 5.610 6.656 1.00 6.93 125 VAL A N 1
ATOM 672 C CA . VAL A 1 108 ? 7.788 5.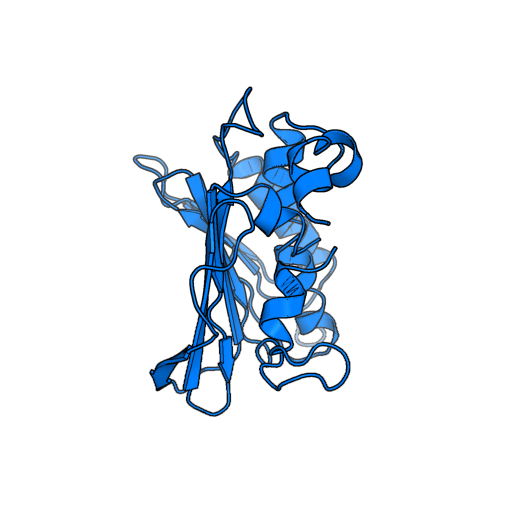456 5.692 1.00 6.80 125 VAL A CA 1
ATOM 673 C C . VAL A 1 108 ? 7.288 4.712 4.457 1.00 6.57 125 VAL A C 1
ATOM 674 O O . VAL A 1 108 ? 7.559 5.127 3.326 1.00 6.31 125 VAL A O 1
ATOM 678 N N . ASN A 1 109 ? 6.546 3.628 4.678 1.00 6.47 126 ASN A N 1
ATOM 679 C CA . ASN A 1 109 ? 5.935 2.900 3.578 1.00 6.57 126 ASN A CA 1
ATOM 680 C C . ASN A 1 109 ? 5.095 3.817 2.678 1.00 6.30 126 ASN A C 1
ATOM 681 O O . ASN A 1 109 ? 5.295 3.865 1.454 1.00 6.30 126 ASN A O 1
ATOM 686 N N . ALA A 1 110 ? 4.182 4.567 3.291 1.00 6.31 127 ALA A N 1
ATOM 687 C CA . ALA A 1 110 ? 3.310 5.477 2.543 1.00 6.24 127 ALA A CA 1
ATOM 688 C C . ALA A 1 110 ? 4.078 6.463 1.671 1.00 6.21 127 ALA A C 1
ATOM 689 O O . ALA A 1 110 ? 3.640 6.772 0.564 1.00 6.28 127 ALA A O 1
ATOM 691 N N . LEU A 1 111 ? 5.225 6.928 2.160 1.00 6.21 128 LEU A N 1
ATOM 692 C CA . LEU A 1 111 ? 5.969 8.003 1.500 1.00 6.21 128 LEU A CA 1
ATOM 693 C C . LEU A 1 111 ? 7.099 7.480 0.622 1.00 6.18 128 LEU A C 1
ATOM 694 O O . LEU A 1 111 ? 7.976 8.244 0.225 1.00 6.23 128 LEU A O 1
ATOM 699 N N . SER A 1 112 ? 7.051 6.181 0.308 1.00 6.12 129 SER A N 1
ATOM 700 C CA . SER A 1 112 ? 8.035 5.515 -0.550 1.00 6.27 129 SER A CA 1
ATOM 701 C C . SER A 1 112 ? 7.388 5.025 -1.833 1.00 6.50 129 SER A C 1
ATOM 702 O O . SER A 1 112 ? 6.250 4.536 -1.823 1.00 6.71 129 SER A O 1
ATOM 705 N N . THR A 1 113 ? 8.100 5.135 -2.952 1.00 6.57 130 THR A N 1
ATOM 706 C CA . THR A 1 113 ? 7.617 4.493 -4.184 1.00 6.93 130 THR A CA 1
ATOM 707 C C . THR A 1 113 ? 7.463 2.982 -3.977 1.00 6.89 130 THR A C 1
ATOM 708 O O . THR A 1 113 ? 6.528 2.368 -4.489 1.00 6.96 130 THR A O 1
ATOM 712 N N . SER A 1 114 ? 8.392 2.401 -3.217 1.00 6.96 131 SER A N 1
ATOM 713 C CA . SER A 1 114 ? 8.401 0.979 -2.927 1.00 7.09 131 SER A CA 1
ATOM 714 C C . SER A 1 114 ? 9.084 0.774 -1.594 1.00 6.97 131 SER A C 1
ATOM 715 O O . SER A 1 114 ? 10.055 1.458 -1.263 1.00 6.95 131 SER A O 1
ATOM 718 N N . LEU A 1 115 ? 8.575 -0.187 -0.832 1.00 6.91 132 LEU A N 1
ATOM 719 C CA . LEU A 1 115 ? 9.225 -0.647 0.379 1.00 6.98 132 LEU A CA 1
ATOM 720 C C . LEU A 1 115 ? 9.129 -2.168 0.360 1.00 6.99 132 LEU A C 1
ATOM 721 O O . LEU A 1 115 ? 8.051 -2.722 0.096 1.00 7.28 132 LEU A O 1
ATOM 726 N N . ASP A 1 116 ? 10.251 -2.841 0.615 1.00 7.00 133 ASP A N 1
ATOM 727 C CA . ASP A 1 116 ? 10.270 -4.300 0.726 1.00 7.29 133 ASP A CA 1
ATOM 728 C C . ASP A 1 116 ? 10.804 -4.693 2.090 1.00 7.22 133 ASP A C 1
ATOM 729 O O . ASP A 1 116 ? 11.759 -4.094 2.609 1.00 7.43 133 ASP A O 1
ATOM 734 N N . VAL A 1 117 ? 10.157 -5.692 2.679 1.00 7.09 134 VAL A N 1
ATOM 735 C CA . VAL A 1 117 ? 10.593 -6.247 3.955 1.00 7.41 134 VAL A CA 1
ATOM 736 C C . VAL A 1 117 ? 10.917 -7.729 3.790 1.00 7.66 134 VAL A C 1
ATOM 737 O O . VAL A 1 117 ? 10.193 -8.483 3.122 1.00 7.54 134 VAL A O 1
ATOM 741 N N . ARG A 1 118 ? 12.038 -8.122 4.385 1.00 8.06 135 ARG A N 1
ATOM 742 C CA A ARG A 1 118 ? 12.396 -9.526 4.514 0.50 8.45 135 ARG A CA 1
ATOM 743 C CA B ARG A 1 118 ? 12.408 -9.527 4.517 0.50 8.44 135 ARG A CA 1
ATOM 744 C C . ARG A 1 118 ? 12.583 -9.836 5.995 1.00 8.39 135 ARG A C 1
ATOM 745 O O . ARG A 1 118 ? 13.353 -9.162 6.693 1.00 8.57 135 ARG A O 1
ATOM 760 N N . VAL A 1 119 ? 11.845 -10.839 6.478 1.00 8.12 136 VAL A N 1
ATOM 761 C CA . VAL A 1 119 ? 11.947 -11.317 7.857 1.00 8.57 136 VAL A CA 1
ATOM 762 C C . VAL A 1 119 ? 12.613 -12.688 7.841 1.00 8.68 136 VAL A C 1
ATOM 763 O O . VAL A 1 119 ? 12.119 -13.623 7.193 1.00 8.49 136 VAL A O 1
ATOM 767 N N . TYR A 1 120 ? 13.739 -12.791 8.542 1.00 8.88 137 TYR A N 1
ATOM 768 C CA . TYR A 1 120 ? 14.515 -14.027 8.638 1.00 9.67 137 TYR A CA 1
ATOM 769 C C . TYR A 1 120 ? 14.186 -14.651 9.986 1.00 10.30 137 TYR A C 1
ATOM 770 O O . TYR A 1 120 ? 14.548 -14.105 11.020 1.00 10.33 137 TYR A O 1
ATOM 779 N N . LYS A 1 121 ? 13.475 -15.779 9.978 1.00 11.29 138 LYS A N 1
ATOM 780 C CA . LYS A 1 121 ? 12.850 -16.314 11.193 1.00 12.96 138 LYS A CA 1
ATOM 781 C C . LYS A 1 121 ? 12.549 -17.800 11.003 1.00 13.48 138 LYS A C 1
ATOM 782 O O . LYS A 1 121 ? 12.016 -18.196 9.962 1.00 13.14 138 LYS A O 1
ATOM 788 N N . ASP A 1 122 ? 12.898 -18.615 12.000 1.00 14.11 139 ASP A N 1
ATOM 789 C CA . ASP A 1 122 ? 12.574 -20.051 11.996 1.00 14.99 139 ASP A CA 1
ATOM 790 C C . ASP A 1 122 ? 13.023 -20.776 10.725 1.00 14.33 139 ASP A C 1
ATOM 791 O O . ASP A 1 122 ? 12.319 -21.655 10.216 1.00 14.67 139 ASP A O 1
ATOM 796 N N . GLY A 1 123 ? 14.189 -20.384 10.214 1.00 13.53 140 GLY A N 1
ATOM 797 C CA . GLY A 1 123 ? 14.774 -21.016 9.040 1.00 13.02 140 GLY A CA 1
ATOM 798 C C . GLY A 1 123 ? 14.177 -20.590 7.709 1.00 12.77 140 GLY A C 1
ATOM 799 O O . GLY A 1 123 ? 14.523 -21.150 6.668 1.00 12.78 140 GLY A O 1
ATOM 800 N N . LYS A 1 124 ? 13.307 -19.576 7.739 1.00 12.54 141 LYS A N 1
ATOM 801 C CA . LYS A 1 124 ? 12.603 -19.118 6.542 1.00 12.45 141 LYS A CA 1
ATOM 802 C C . LYS A 1 124 ? 12.797 -17.616 6.310 1.00 11.69 141 LYS A C 1
ATOM 803 O O . LYS A 1 124 ? 12.981 -16.850 7.262 1.00 11.01 141 LYS A O 1
ATOM 809 N N . VAL A 1 125 ? 12.770 -17.211 5.042 1.00 10.82 142 VAL A N 1
ATOM 810 C CA . VAL A 1 125 ? 12.734 -15.781 4.683 1.00 10.51 142 VAL A CA 1
ATOM 811 C C . VAL A 1 125 ? 11.332 -15.415 4.204 1.00 10.31 142 VAL A C 1
ATOM 812 O O . VAL A 1 125 ? 10.891 -15.877 3.142 1.00 10.68 142 VAL A O 1
ATOM 816 N N . TYR A 1 126 ? 10.634 -14.608 4.997 1.00 10.10 143 TYR A N 1
ATOM 817 C CA . TYR A 1 126 ? 9.298 -14.113 4.667 1.00 10.09 143 TYR A CA 1
ATOM 818 C C . TYR A 1 126 ? 9.424 -12.752 3.985 1.00 9.73 143 TYR A C 1
ATOM 819 O O . TYR A 1 126 ? 10.136 -11.866 4.473 1.00 10.07 143 TYR A O 1
ATOM 828 N N . TYR A 1 127 ? 8.726 -12.581 2.867 1.00 9.27 144 TYR A N 1
ATOM 829 C CA . TYR A 1 127 ? 8.881 -11.388 2.044 1.00 9.17 144 TYR A CA 1
ATOM 830 C C . TYR A 1 127 ? 7.551 -10.756 1.700 1.00 8.73 144 TYR A C 1
ATOM 831 O O . TYR A 1 127 ? 6.595 -11.455 1.355 1.00 8.57 144 TYR A O 1
ATOM 840 N N . GLN A 1 128 ? 7.506 -9.429 1.798 1.00 8.25 145 GLN A N 1
ATOM 841 C CA . GLN A 1 128 ? 6.367 -8.652 1.316 1.00 8.01 145 GLN A CA 1
ATOM 842 C C . GLN A 1 128 ? 6.856 -7.309 0.787 1.00 7.87 145 GLN A C 1
ATOM 843 O O . GLN A 1 128 ? 7.852 -6.758 1.267 1.00 7.82 145 GLN A O 1
ATOM 849 N N . GLU A 1 129 ? 6.147 -6.793 -0.208 1.00 7.94 146 GLU A N 1
ATOM 850 C CA . GLU A 1 129 ? 6.484 -5.508 -0.803 1.00 8.06 146 GLU A CA 1
ATOM 851 C C . GLU A 1 129 ? 5.227 -4.665 -0.967 1.00 7.61 146 GLU A C 1
ATOM 852 O O . GLU A 1 129 ? 4.116 -5.203 -1.098 1.00 7.50 146 GLU A O 1
ATOM 858 N N . TYR A 1 130 ? 5.420 -3.348 -0.945 1.00 7.36 147 TYR A N 1
ATOM 859 C CA . TYR A 1 130 ? 4.353 -2.354 -1.063 1.00 7.14 147 TYR A CA 1
ATOM 860 C C . TYR A 1 130 ? 4.801 -1.312 -2.076 1.00 6.89 147 TYR A C 1
ATOM 861 O O . TYR A 1 130 ? 6.005 -1.091 -2.250 1.00 7.07 147 TYR A O 1
ATOM 870 N N . ARG A 1 131 ? 3.836 -0.679 -2.741 1.00 6.76 148 ARG A N 1
ATOM 871 C CA . ARG A 1 131 ? 4.118 0.346 -3.744 1.00 6.80 148 ARG A CA 1
ATOM 872 C C . ARG A 1 131 ? 3.260 1.560 -3.452 1.00 6.58 148 ARG A C 1
ATOM 873 O O . ARG A 1 131 ? 2.024 1.470 -3.452 1.00 6.66 148 ARG A O 1
ATOM 881 N N . ARG A 1 132 ? 3.914 2.684 -3.155 1.00 6.53 149 ARG A N 1
ATOM 882 C CA . ARG A 1 132 ? 3.238 3.891 -2.668 1.00 6.57 149 ARG A CA 1
ATOM 883 C C . ARG A 1 132 ? 2.242 3.535 -1.558 1.00 6.59 149 ARG A C 1
ATOM 884 O O . ARG A 1 132 ? 1.131 4.068 -1.487 1.00 6.63 149 ARG A O 1
ATOM 892 N N . GLY A 1 133 ? 2.679 2.623 -0.689 1.00 6.72 150 GLY A N 1
ATOM 893 C CA . GLY A 1 133 ? 1.911 2.200 0.477 1.00 6.97 150 GLY A CA 1
ATOM 894 C C . GLY A 1 133 ? 1.013 0.987 0.307 1.00 7.25 150 GLY A C 1
ATOM 895 O O . GLY A 1 133 ? 0.606 0.382 1.300 1.00 7.66 150 GLY A O 1
ATOM 896 N N . ALA A 1 134 ? 0.707 0.627 -0.938 1.00 7.08 151 ALA A N 1
ATOM 897 C CA . ALA A 1 134 ? -0.256 -0.444 -1.230 1.00 7.25 151 ALA A CA 1
ATOM 898 C C . ALA A 1 134 ? 0.414 -1.811 -1.353 1.00 7.32 151 ALA A C 1
ATOM 899 O O . ALA A 1 134 ? 1.438 -1.952 -2.011 1.00 7.10 151 ALA A O 1
ATOM 901 N N . VAL A 1 135 ? -0.187 -2.815 -0.722 1.00 7.50 152 VAL A N 1
ATOM 902 C CA . VAL A 1 135 ? 0.332 -4.181 -0.745 1.00 7.81 152 VAL A CA 1
ATOM 903 C C . VAL A 1 135 ? 0.437 -4.724 -2.176 1.00 7.64 152 VAL A C 1
ATOM 904 O O . VAL A 1 135 ? -0.507 -4.612 -2.966 1.00 8.13 152 VAL A O 1
ATOM 908 N N . VAL A 1 136 ? 1.573 -5.337 -2.509 1.00 7.79 153 VAL A N 1
ATOM 909 C CA . VAL A 1 136 ? 1.702 -6.017 -3.799 1.00 8.22 153 VAL A CA 1
ATOM 910 C C . VAL A 1 136 ? 1.103 -7.426 -3.737 1.00 8.62 153 VAL A C 1
ATOM 911 O O . VAL A 1 136 ? 0.226 -7.770 -4.536 1.00 8.70 153 VAL A O 1
ATOM 915 N N . ASP A 1 137 ? 1.582 -8.241 -2.805 1.00 9.51 154 ASP A N 1
ATOM 916 C CA . ASP A 1 137 ? 1.055 -9.592 -2.653 1.00 10.62 154 ASP A CA 1
ATOM 917 C C . ASP A 1 137 ? 1.108 -9.998 -1.188 1.00 10.53 154 ASP A C 1
ATOM 918 O O . ASP A 1 137 ? 1.752 -9.330 -0.374 1.00 9.69 154 ASP A O 1
ATOM 923 N N . ASP A 1 138 ? 0.400 -11.080 -0.860 1.00 10.88 155 ASP A N 1
ATOM 924 C CA . ASP A 1 138 ? 0.426 -11.670 0.476 1.00 11.53 155 ASP A CA 1
ATOM 925 C C . ASP A 1 138 ? 1.851 -12.065 0.843 1.00 11.08 155 ASP A C 1
ATOM 926 O O . ASP A 1 138 ? 2.640 -12.433 -0.021 1.00 10.70 155 ASP A O 1
ATOM 931 N N . LEU A 1 139 ? 2.159 -11.986 2.133 1.00 11.26 156 LEU A N 1
ATOM 932 C CA . LEU A 1 139 ? 3.435 -12.446 2.661 1.00 11.53 156 LEU A CA 1
ATOM 933 C C . LEU A 1 139 ? 3.740 -13.855 2.159 1.00 12.07 156 LEU A C 1
ATOM 934 O O . LEU A 1 139 ? 2.861 -14.725 2.180 1.00 12.34 156 LEU A O 1
ATOM 939 N N . LYS A 1 140 ? 4.970 -14.078 1.711 1.00 12.63 157 LYS A N 1
ATOM 940 C CA . LYS A 1 140 ? 5.355 -15.364 1.121 1.00 13.78 157 LYS A CA 1
ATOM 941 C C . LYS A 1 140 ? 6.739 -15.774 1.601 1.00 13.71 157 LYS A C 1
ATOM 942 O O . LYS A 1 140 ? 7.616 -14.927 1.767 1.00 12.95 157 LYS A O 1
ATOM 948 N N . VAL A 1 141 ? 6.934 -17.071 1.830 1.00 13.83 158 VAL A N 1
ATOM 949 C CA . VAL A 1 141 ? 8.271 -17.612 2.071 1.00 14.17 158 VAL A CA 1
ATOM 950 C C . VAL A 1 141 ? 8.998 -17.739 0.731 1.00 14.28 158 VAL A C 1
ATOM 951 O O . VAL A 1 141 ? 8.528 -18.447 -0.177 1.00 15.15 158 VAL A O 1
ATOM 955 N N . ILE A 1 142 ? 10.129 -17.049 0.598 1.00 14.36 159 ILE A N 1
ATOM 956 C CA . ILE A 1 142 ? 10.868 -17.006 -0.665 1.00 14.96 159 ILE A CA 1
ATOM 957 C C . ILE A 1 142 ? 12.156 -17.847 -0.676 1.00 15.69 159 ILE A C 1
ATOM 958 O O . ILE A 1 142 ? 12.607 -18.278 -1.738 1.00 16.47 159 ILE A O 1
ATOM 963 N N . GLU A 1 143 ? 12.737 -18.069 0.502 1.00 16.08 160 GLU A N 1
ATOM 964 C CA . GLU A 1 143 ? 14.032 -18.741 0.653 1.00 16.94 160 GLU A CA 1
ATOM 965 C C . GLU A 1 143 ? 14.084 -19.412 2.020 1.00 15.87 160 GLU A C 1
ATOM 966 O O . GLU A 1 143 ? 13.295 -19.081 2.912 1.00 15.08 160 GLU A O 1
ATOM 972 N N . GLU A 1 144 ? 15.018 -20.348 2.186 1.00 16.11 161 GLU A N 1
ATOM 973 C CA . GLU A 1 144 ? 15.411 -20.801 3.518 1.00 16.27 161 GLU A CA 1
ATOM 974 C C . GLU A 1 144 ? 16.603 -19.972 3.985 1.00 14.96 161 GLU A C 1
ATOM 975 O O . GLU A 1 144 ? 17.283 -19.344 3.176 1.00 14.97 161 GLU A O 1
ATOM 981 N N . THR A 1 145 ? 16.840 -19.959 5.295 1.00 13.56 162 THR A N 1
ATOM 982 C CA . THR A 1 145 ? 17.908 -19.156 5.877 1.00 12.78 162 THR A CA 1
ATOM 983 C C . THR A 1 145 ? 18.370 -19.754 7.197 1.00 12.40 162 THR A C 1
ATOM 984 O O . THR A 1 145 ? 17.628 -20.485 7.854 1.00 12.28 162 THR A O 1
ATOM 988 N N . ASP A 1 146 ? 19.597 -19.420 7.579 1.00 11.87 163 ASP A N 1
ATOM 989 C CA . ASP A 1 146 ? 20.089 -19.729 8.913 1.00 11.80 163 ASP A CA 1
ATOM 990 C C . ASP A 1 146 ? 20.202 -18.495 9.793 1.00 12.09 163 ASP A C 1
ATOM 991 O O . ASP A 1 146 ? 20.574 -18.585 10.961 1.00 12.40 163 ASP A O 1
ATOM 996 N N . ARG A 1 147 ? 19.893 -17.326 9.255 1.00 12.30 164 ARG A N 1
ATOM 997 C CA . ARG A 1 147 ? 19.993 -16.154 10.115 1.00 12.40 164 ARG A CA 1
ATOM 998 C C . ARG A 1 147 ? 18.631 -15.704 10.637 1.00 11.31 164 ARG A C 1
ATOM 999 O O . ARG A 1 147 ? 17.588 -16.250 10.263 1.00 10.66 164 ARG A O 1
ATOM 1007 N N . HIS A 1 148 ? 18.667 -14.741 11.554 1.00 10.64 165 HIS A N 1
ATOM 1008 C CA . HIS A 1 148 ? 17.465 -14.126 12.095 1.00 10.15 165 HIS A CA 1
ATOM 1009 C C . HIS A 1 148 ? 17.587 -12.632 12.052 1.00 9.41 165 HIS A C 1
ATOM 1010 O O . HIS A 1 148 ? 18.676 -12.066 12.242 1.00 9.06 165 HIS A O 1
ATOM 1017 N N . GLY A 1 149 ? 16.467 -11.971 11.787 1.00 8.57 166 GLY A N 1
ATOM 1018 C CA . GLY A 1 149 ? 16.430 -10.508 11.821 1.00 8.29 166 GLY A CA 1
ATOM 1019 C C . GLY A 1 149 ? 15.454 -9.968 10.807 1.00 7.79 166 GLY A C 1
ATOM 1020 O O . GLY A 1 149 ? 14.664 -10.723 10.215 1.00 7.75 166 GLY A O 1
ATOM 1021 N N . THR A 1 150 ? 15.495 -8.650 10.635 1.00 7.57 167 THR A N 1
ATOM 1022 C CA . THR A 1 150 ? 14.616 -7.941 9.712 1.00 7.58 167 THR A CA 1
ATOM 1023 C C . THR A 1 150 ? 15.439 -7.023 8.823 1.00 7.43 167 THR A C 1
ATOM 1024 O O . THR A 1 150 ? 16.335 -6.319 9.309 1.00 7.47 167 THR A O 1
ATOM 1028 N N . THR A 1 151 ? 15.138 -7.036 7.528 1.00 7.44 168 THR A N 1
ATOM 1029 C CA . THR A 1 151 ? 15.711 -6.093 6.571 1.00 7.43 168 THR A CA 1
ATOM 1030 C C . THR A 1 151 ? 14.592 -5.329 5.877 1.00 7.16 168 THR A C 1
ATOM 1031 O O . THR A 1 151 ? 13.695 -5.935 5.275 1.00 7.41 168 THR A O 1
ATOM 1035 N N . VAL A 1 152 ? 14.638 -4.002 5.971 1.00 7.02 169 VAL A N 1
ATOM 1036 C CA . VAL A 1 152 ? 13.710 -3.120 5.257 1.00 6.86 169 VAL A CA 1
ATOM 1037 C C . VAL A 1 152 ? 14.477 -2.270 4.255 1.00 6.62 169 VAL A C 1
ATOM 1038 O O . VAL A 1 152 ? 15.494 -1.657 4.606 1.00 6.63 169 VAL A O 1
ATOM 1042 N N . HIS A 1 153 ? 13.997 -2.239 3.016 1.00 6.48 170 HIS A N 1
ATOM 1043 C CA . HIS A 1 153 ? 14.557 -1.375 1.990 1.00 6.30 170 HIS A CA 1
ATOM 1044 C C . HIS A 1 153 ? 13.454 -0.515 1.418 1.00 6.12 170 HIS A C 1
ATOM 1045 O O . HIS A 1 153 ? 12.350 -1.000 1.152 1.00 6.37 170 HIS A O 1
ATOM 1052 N N . PHE A 1 154 ? 13.716 0.781 1.248 1.00 6.08 171 PHE A N 1
ATOM 1053 C CA . PHE A 1 154 ? 12.692 1.712 0.758 1.00 5.96 171 PHE A CA 1
ATOM 1054 C C . PHE A 1 154 ? 13.268 2.757 -0.181 1.00 5.87 171 PHE A C 1
ATOM 1055 O O . PHE A 1 154 ? 14.421 3.165 -0.035 1.00 5.72 171 PHE A O 1
ATOM 1063 N N . ILE A 1 155 ? 12.456 3.159 -1.156 1.00 5.95 172 ILE A N 1
ATOM 1064 C CA . ILE A 1 155 ? 12.806 4.198 -2.114 1.00 6.04 172 ILE A CA 1
ATOM 1065 C C . ILE A 1 155 ? 11.904 5.410 -1.859 1.00 5.94 172 ILE A C 1
ATOM 1066 O O . ILE A 1 155 ? 10.727 5.378 -2.199 1.00 6.01 172 ILE A O 1
ATOM 1071 N N . PRO A 1 156 ? 12.444 6.489 -1.250 1.00 5.85 173 PRO A N 1
ATOM 1072 C CA . PRO A 1 156 ? 11.601 7.671 -0.999 1.00 5.97 173 PRO A CA 1
ATOM 1073 C C . PRO A 1 156 ? 10.924 8.207 -2.264 1.00 6.01 173 PRO A C 1
ATOM 1074 O O . PRO A 1 156 ? 11.524 8.233 -3.337 1.00 6.19 173 PRO A O 1
ATOM 1078 N N . ASP A 1 157 ? 9.673 8.628 -2.128 1.00 6.13 174 ASP A N 1
ATOM 1079 C CA . ASP A 1 157 ? 8.880 9.024 -3.290 1.00 6.51 174 ASP A CA 1
ATOM 1080 C C . ASP A 1 157 ? 9.143 10.485 -3.670 1.00 6.76 174 ASP A C 1
ATOM 1081 O O . ASP A 1 157 ? 8.831 11.378 -2.883 1.00 6.79 174 ASP A O 1
ATOM 1086 N N . PRO A 1 158 ? 9.688 10.747 -4.884 1.00 7.04 175 PRO A N 1
ATOM 1087 C CA . PRO A 1 158 ? 9.889 12.149 -5.297 1.00 7.51 175 PRO A CA 1
ATOM 1088 C C . PRO A 1 158 ? 8.587 12.945 -5.492 1.00 7.95 175 PRO A C 1
ATOM 1089 O O . PRO A 1 158 ? 8.634 14.169 -5.566 1.00 8.49 175 PRO A O 1
ATOM 1093 N N . GLU A 1 159 ? 7.444 12.272 -5.583 1.00 8.36 176 GLU A N 1
ATOM 1094 C CA . GLU A 1 159 ? 6.160 12.978 -5.575 1.00 8.97 176 GLU A CA 1
ATOM 1095 C C . GLU A 1 159 ? 5.921 13.668 -4.236 1.00 9.14 176 GLU A C 1
ATOM 1096 O O . GLU A 1 159 ? 5.181 14.656 -4.166 1.00 9.71 176 GLU A O 1
ATOM 1102 N N . ILE A 1 160 ? 6.539 13.140 -3.186 1.00 8.78 177 ILE A N 1
ATOM 1103 C CA . ILE A 1 160 ? 6.457 13.694 -1.840 1.00 8.99 177 ILE A CA 1
ATOM 1104 C C . ILE A 1 160 ? 7.653 14.618 -1.602 1.00 8.99 177 ILE A C 1
ATOM 1105 O O . ILE A 1 160 ? 7.502 15.784 -1.204 1.00 9.10 177 ILE A O 1
ATOM 1110 N N . PHE A 1 161 ? 8.848 14.085 -1.837 1.00 8.81 178 PHE A N 1
ATOM 1111 C CA . PHE A 1 161 ? 10.092 14.806 -1.592 1.00 9.15 178 PHE A CA 1
ATOM 1112 C C . PHE A 1 161 ? 10.500 15.530 -2.858 1.00 9.72 178 PHE A C 1
ATOM 1113 O O . PHE A 1 161 ? 11.393 15.105 -3.582 1.00 10.08 178 PHE A O 1
ATOM 1121 N N . THR A 1 162 ? 9.804 16.637 -3.113 1.00 10.67 179 THR A N 1
ATOM 1122 C CA . THR A 1 162 ? 9.916 17.362 -4.379 1.00 11.74 179 THR A CA 1
ATOM 1123 C C . THR A 1 162 ? 11.169 18.243 -4.448 1.00 12.47 179 THR A C 1
ATOM 1124 O O . THR A 1 162 ? 11.645 18.551 -5.545 1.00 13.58 179 THR A O 1
ATOM 1128 N N . GLU A 1 163 ? 11.694 18.638 -3.290 1.00 12.73 180 GLU A N 1
ATOM 1129 C CA . GLU A 1 163 ? 12.904 19.469 -3.230 1.00 13.53 180 GLU A CA 1
ATOM 1130 C C . GLU A 1 163 ? 14.153 18.631 -3.490 1.00 12.47 180 GLU A C 1
ATOM 1131 O O . GLU A 1 163 ? 15.003 18.989 -4.313 1.00 12.52 180 GLU A O 1
ATOM 1137 N N . THR A 1 164 ? 14.255 17.502 -2.794 1.00 11.08 181 THR A N 1
ATOM 1138 C CA . THR A 1 164 ? 15.411 16.620 -2.928 1.00 10.16 181 THR A CA 1
ATOM 1139 C C . THR A 1 164 ? 15.110 15.191 -2.488 1.00 9.61 181 THR A C 1
ATOM 1140 O O . THR A 1 164 ? 14.396 14.964 -1.506 1.00 9.19 181 THR A O 1
ATOM 1144 N N . THR A 1 165 ? 15.681 14.243 -3.220 1.00 9.13 182 THR A N 1
ATOM 1145 C CA . THR A 1 165 ? 15.696 12.841 -2.814 1.00 9.02 182 THR A CA 1
ATOM 1146 C C . THR A 1 165 ? 17.132 12.357 -2.612 1.00 8.58 182 THR A C 1
ATOM 1147 O O . THR A 1 165 ? 17.378 11.159 -2.582 1.00 8.81 182 THR A O 1
ATOM 1151 N N . VAL A 1 166 ? 18.076 13.285 -2.467 1.00 8.04 183 VAL A N 1
ATOM 1152 C CA . VAL A 1 166 ? 19.495 12.934 -2.344 1.00 7.95 183 VAL A CA 1
ATOM 1153 C C . VAL A 1 166 ? 19.923 12.937 -0.872 1.00 7.57 183 VAL A C 1
ATOM 1154 O O . VAL A 1 166 ? 19.806 13.947 -0.183 1.00 7.42 183 VAL A O 1
ATOM 1158 N N . TYR A 1 167 ? 20.422 11.797 -0.398 1.00 7.21 184 TYR A N 1
ATOM 1159 C CA . TYR A 1 167 ? 20.863 11.643 0.990 1.00 7.16 184 TYR A CA 1
ATOM 1160 C C . TYR A 1 167 ? 22.212 12.295 1.284 1.00 7.33 184 TYR A C 1
ATOM 1161 O O . TYR A 1 167 ? 23.074 12.410 0.401 1.00 7.46 184 TYR A O 1
ATOM 1170 N N . ASP A 1 168 ? 22.362 12.729 2.532 1.00 7.71 185 ASP A N 1
ATOM 1171 C CA . ASP A 1 168 ? 23.571 13.366 3.034 1.00 8.16 185 ASP A CA 1
ATOM 1172 C C . ASP A 1 168 ? 24.272 12.357 3.946 1.00 8.22 185 ASP A C 1
ATOM 1173 O O . ASP A 1 168 ? 23.820 12.105 5.068 1.00 8.11 185 ASP A O 1
ATOM 1178 N N . PHE A 1 169 ? 25.363 11.769 3.460 1.00 8.41 186 PHE A N 1
ATOM 1179 C CA . PHE A 1 169 ? 26.096 10.757 4.227 1.00 8.99 186 PHE A CA 1
ATOM 1180 C C . PHE A 1 169 ? 26.607 11.292 5.564 1.00 9.18 186 PHE A C 1
ATOM 1181 O O . PHE A 1 169 ? 26.451 10.637 6.590 1.00 8.96 186 PHE A O 1
ATOM 1189 N N . ASP A 1 170 ? 27.200 12.488 5.566 1.00 9.67 187 ASP A N 1
ATOM 1190 C CA . ASP A 1 170 ? 27.728 13.044 6.813 1.00 10.27 187 ASP A CA 1
ATOM 1191 C C . ASP A 1 170 ? 26.622 13.272 7.838 1.00 9.87 187 ASP A C 1
ATOM 1192 O O . ASP A 1 170 ? 26.806 13.011 9.029 1.00 9.92 187 ASP A O 1
ATOM 1197 N N . LYS A 1 171 ? 25.477 13.762 7.371 1.00 9.48 188 LYS A N 1
ATOM 1198 C CA . LYS A 1 171 ? 24.315 13.959 8.235 1.00 9.50 188 LYS A CA 1
ATOM 1199 C C . LYS A 1 171 ? 23.868 12.628 8.863 1.00 9.29 188 LYS A C 1
ATOM 1200 O O . LYS A 1 171 ? 23.658 12.541 10.075 1.00 9.16 188 LYS A O 1
ATOM 1206 N N . LEU A 1 172 ? 23.739 11.588 8.042 1.00 8.78 189 LEU A N 1
ATOM 1207 C CA . LEU A 1 172 ? 23.381 10.266 8.554 1.00 8.79 189 LEU A CA 1
ATOM 1208 C C . LEU A 1 172 ? 24.447 9.723 9.505 1.00 8.59 189 LEU A C 1
ATOM 1209 O O . LEU A 1 172 ? 24.118 9.217 10.583 1.00 8.53 189 LEU A O 1
ATOM 1214 N N . ALA A 1 173 ? 25.720 9.844 9.122 1.00 8.58 190 ALA A N 1
ATOM 1215 C CA . ALA A 1 173 ? 26.819 9.309 9.939 1.00 9.05 190 ALA A CA 1
ATOM 1216 C C . ALA A 1 173 ? 26.910 9.975 11.308 1.00 9.21 190 ALA A C 1
ATOM 1217 O O . ALA A 1 173 ? 27.128 9.307 12.321 1.00 9.02 190 ALA A O 1
ATOM 1219 N N . THR A 1 174 ? 26.726 11.291 11.331 1.00 9.78 191 THR A N 1
ATOM 1220 C CA . THR A 1 174 ? 26.751 12.060 12.572 1.00 10.38 191 THR A CA 1
ATOM 1221 C C . THR A 1 174 ? 25.703 11.518 13.546 1.00 10.37 191 THR A C 1
ATOM 1222 O O . THR A 1 174 ? 25.998 11.286 14.727 1.00 10.81 191 THR A O 1
ATOM 1226 N N . ARG A 1 175 ? 24.486 11.299 13.056 1.00 10.54 192 ARG A N 1
ATOM 1227 C CA . ARG A 1 175 ? 23.432 10.770 13.912 1.00 10.66 192 ARG A CA 1
ATOM 1228 C C . ARG A 1 175 ? 23.634 9.299 14.276 1.00 9.88 192 ARG A C 1
ATOM 1229 O O . ARG A 1 175 ? 23.356 8.903 15.410 1.00 9.75 192 ARG A O 1
ATOM 1237 N N . VAL A 1 176 ? 24.127 8.497 13.333 1.00 9.21 193 VAL A N 1
ATOM 1238 C CA . VAL A 1 176 ? 24.412 7.089 13.624 1.00 9.11 193 VAL A CA 1
ATOM 1239 C C . VAL A 1 176 ? 25.442 6.969 14.761 1.00 8.95 193 VAL A C 1
ATOM 1240 O O . VAL A 1 176 ? 25.282 6.148 15.661 1.00 8.70 193 VAL A O 1
ATOM 1244 N N . ARG A 1 177 ? 26.470 7.814 14.736 1.00 9.32 194 ARG A N 1
ATOM 1245 C CA . ARG A 1 177 ? 27.472 7.836 15.813 1.00 9.71 194 ARG A CA 1
ATOM 1246 C C . ARG A 1 177 ? 26.822 8.187 17.157 1.00 9.79 194 ARG A C 1
ATOM 1247 O O . ARG A 1 177 ? 27.089 7.532 18.165 1.00 9.58 194 ARG A O 1
ATOM 1255 N N . GLU A 1 178 ? 25.967 9.207 17.157 1.00 10.21 195 GLU A N 1
ATOM 1256 C CA . GLU A 1 178 ? 25.221 9.588 18.357 1.00 10.65 195 GLU A CA 1
ATOM 1257 C C . GLU A 1 178 ? 24.357 8.435 18.869 1.00 10.04 195 GLU A C 1
ATOM 1258 O O . GLU A 1 178 ? 24.319 8.166 20.068 1.00 9.70 195 GLU A O 1
ATOM 1264 N N . LEU A 1 179 ? 23.674 7.750 17.957 1.00 9.58 196 LEU A N 1
ATOM 1265 C CA . LEU A 1 179 ? 22.855 6.591 18.313 1.00 9.31 196 LEU A CA 1
ATOM 1266 C C . LEU A 1 179 ? 23.675 5.440 18.896 1.00 8.75 196 LEU A C 1
ATOM 1267 O O . LEU A 1 179 ? 23.225 4.778 19.835 1.00 8.71 196 LEU A O 1
ATOM 1272 N N . ALA A 1 180 ? 24.873 5.210 18.364 1.00 8.37 197 ALA A N 1
ATOM 1273 C CA . ALA A 1 180 ? 25.755 4.192 18.921 1.00 8.26 197 ALA A CA 1
ATOM 1274 C C . ALA A 1 180 ? 26.118 4.532 20.369 1.00 8.26 197 ALA A C 1
ATOM 1275 O O . ALA A 1 180 ? 26.142 3.660 21.242 1.00 8.12 197 ALA A O 1
ATOM 1277 N N . PHE A 1 181 ? 26.383 5.815 20.618 1.00 8.15 198 PHE A N 1
ATOM 1278 C CA . PHE A 1 181 ? 26.735 6.298 21.952 1.00 8.22 198 PHE A CA 1
ATOM 1279 C C . PHE A 1 181 ? 25.573 6.154 22.932 1.00 8.23 198 PHE A C 1
ATOM 1280 O O . PHE A 1 181 ? 25.755 5.662 24.046 1.00 8.02 198 PHE A O 1
ATOM 1288 N N . LEU A 1 182 ? 24.386 6.579 22.507 1.00 8.19 199 LEU A N 1
ATOM 1289 C CA . LEU A 1 182 ? 23.196 6.518 23.347 1.00 8.54 199 LEU A CA 1
ATOM 1290 C C . LEU A 1 182 ? 22.734 5.078 23.571 1.00 8.49 199 LEU A C 1
ATOM 1291 O O . LEU A 1 182 ? 22.112 4.777 24.581 1.00 8.94 199 LEU A O 1
ATOM 1296 N N . ASN A 1 183 ? 23.066 4.193 22.634 1.00 8.27 200 ASN A N 1
ATOM 1297 C CA . ASN A 1 183 ? 22.742 2.778 22.741 1.00 8.08 200 ASN A CA 1
ATOM 1298 C C . ASN A 1 183 ? 24.012 1.964 22.938 1.00 7.79 200 ASN A C 1
ATOM 1299 O O . ASN A 1 183 ? 24.278 1.003 22.212 1.00 7.88 200 ASN A O 1
ATOM 1304 N N . ARG A 1 184 ? 24.796 2.376 23.937 1.00 7.65 201 ARG A N 1
ATOM 1305 C CA . ARG A 1 184 ? 26.085 1.767 24.237 1.00 7.50 201 ARG A CA 1
ATOM 1306 C C . ARG A 1 184 ? 25.993 0.242 24.189 1.00 7.56 201 ARG A C 1
ATOM 1307 O O . ARG A 1 184 ? 25.108 -0.359 24.815 1.00 7.56 201 ARG A O 1
ATOM 1315 N N . GLY A 1 185 ? 26.906 -0.368 23.437 1.00 7.77 202 GLY A N 1
ATOM 1316 C CA . GLY A 1 185 ? 26.943 -1.818 23.265 1.00 8.33 202 GLY A CA 1
ATOM 1317 C C . GLY A 1 185 ? 26.500 -2.238 21.881 1.00 8.70 202 GLY A C 1
ATOM 1318 O O . GLY A 1 185 ? 26.932 -3.274 21.389 1.00 9.56 202 GLY A O 1
ATOM 1319 N N . LEU A 1 186 ? 25.656 -1.422 21.255 1.00 8.66 203 LEU A N 1
ATOM 1320 C CA . LEU A 1 186 ? 25.177 -1.679 19.906 1.00 9.05 203 LEU A CA 1
ATOM 1321 C C . LEU A 1 186 ? 26.280 -1.489 18.870 1.00 9.24 203 LEU A C 1
ATOM 1322 O O . LEU A 1 186 ? 27.072 -0.547 18.952 1.00 9.86 203 LEU A O 1
ATOM 1327 N N . HIS A 1 187 ? 26.334 -2.390 17.892 1.00 9.34 204 HIS A N 1
ATOM 1328 C CA . HIS A 1 187 ? 27.126 -2.167 16.687 1.00 10.06 204 HIS A CA 1
ATOM 1329 C C . HIS A 1 187 ? 26.227 -1.547 15.665 1.00 9.86 204 HIS A C 1
ATOM 1330 O O . HIS A 1 187 ? 25.166 -2.087 15.352 1.00 10.11 204 HIS A O 1
ATOM 1337 N N . ILE A 1 188 ? 26.619 -0.395 15.138 1.00 9.69 205 ILE A N 1
ATOM 1338 C CA . ILE A 1 188 ? 25.825 0.241 14.092 1.00 9.97 205 ILE A CA 1
ATOM 1339 C C . ILE A 1 188 ? 26.749 0.880 13.063 1.00 9.66 205 ILE A C 1
ATOM 1340 O O . ILE A 1 188 ? 27.741 1.533 13.417 1.00 9.81 205 ILE A O 1
ATOM 1345 N N . SER A 1 189 ? 26.438 0.659 11.792 1.00 9.24 206 SER A N 1
ATOM 1346 C CA . SER A 1 189 ? 27.264 1.152 10.706 1.00 9.06 206 SER A CA 1
ATOM 1347 C C . SER A 1 189 ? 26.421 1.924 9.708 1.00 8.89 206 SER A C 1
ATOM 1348 O O . SER A 1 189 ? 25.200 1.749 9.622 1.00 8.72 206 SER A O 1
ATOM 1351 N N . ILE A 1 190 ? 27.098 2.786 8.961 1.00 8.89 207 ILE A N 1
ATOM 1352 C CA . ILE A 1 190 ? 26.506 3.575 7.886 1.00 9.03 207 ILE A CA 1
ATOM 1353 C C . ILE A 1 190 ? 27.398 3.440 6.652 1.00 8.90 207 ILE A C 1
ATOM 1354 O O . ILE A 1 190 ? 28.615 3.629 6.739 1.00 8.59 207 ILE A O 1
ATOM 1359 N N . GLU A 1 191 ? 26.801 3.087 5.516 1.00 8.78 208 GLU A N 1
ATOM 1360 C CA . GLU A 1 191 ? 27.550 2.862 4.283 1.00 8.92 208 GLU A CA 1
ATOM 1361 C C . GLU A 1 191 ? 26.943 3.661 3.147 1.00 8.68 208 GLU A C 1
ATOM 1362 O O . GLU A 1 191 ? 25.716 3.714 3.010 1.00 8.50 208 GLU A O 1
ATOM 1368 N N . ASP A 1 192 ? 27.804 4.276 2.338 1.00 8.22 209 ASP A N 1
ATOM 1369 C CA . ASP A 1 192 ? 27.394 4.946 1.111 1.00 8.17 209 ASP A CA 1
ATOM 1370 C C . ASP A 1 192 ? 27.873 4.106 -0.058 1.00 8.34 209 ASP A C 1
ATOM 1371 O O . ASP A 1 192 ? 29.070 3.822 -0.171 1.00 8.44 209 ASP A O 1
ATOM 1376 N N . ARG A 1 193 ? 26.945 3.698 -0.925 1.00 8.50 210 ARG A N 1
ATOM 1377 C CA . ARG A 1 193 ? 27.293 2.904 -2.112 1.00 8.97 210 ARG A CA 1
ATOM 1378 C C . ARG A 1 193 ? 27.181 3.726 -3.394 1.00 8.74 210 ARG A C 1
ATOM 1379 O O . ARG A 1 193 ? 27.256 3.185 -4.499 1.00 9.16 210 ARG A O 1
ATOM 1387 N N . ARG A 1 194 ? 27.003 5.036 -3.253 1.00 8.49 211 ARG A N 1
ATOM 1388 C CA . ARG A 1 194 ? 26.841 5.894 -4.425 1.00 8.59 211 ARG A CA 1
ATOM 1389 C C . ARG A 1 194 ? 28.155 6.119 -5.178 1.00 8.94 211 ARG A C 1
ATOM 1390 O O . ARG A 1 194 ? 29.248 6.137 -4.597 1.00 8.88 211 ARG A O 1
ATOM 1398 N N . GLU A 1 195 ? 28.002 6.278 -6.487 1.00 9.68 212 GLU A N 1
ATOM 1399 C CA . GLU A 1 195 ? 29.109 6.407 -7.430 1.00 10.60 212 GLU A CA 1
ATOM 1400 C C . GLU A 1 195 ? 30.104 7.502 -7.040 1.00 10.20 212 GLU A C 1
ATOM 1401 O O . GLU A 1 195 ? 29.717 8.643 -6.771 1.00 10.06 212 GLU A O 1
ATOM 1407 N N . GLY A 1 196 ? 31.383 7.133 -7.001 1.00 9.85 213 GLY A N 1
ATOM 1408 C CA . GLY A 1 196 ? 32.462 8.094 -6.785 1.00 10.02 213 GLY A CA 1
ATOM 1409 C C . GLY A 1 196 ? 32.617 8.575 -5.354 1.00 10.06 213 GLY A C 1
ATOM 1410 O O . GLY A 1 196 ? 33.401 9.493 -5.090 1.00 10.70 213 GLY A O 1
ATOM 1411 N N . GLN A 1 197 ? 31.882 7.969 -4.421 1.00 9.85 214 GLN A N 1
ATOM 1412 C CA . GLN A 1 197 ? 31.906 8.432 -3.035 1.00 9.81 214 GLN A CA 1
ATOM 1413 C C . GLN A 1 197 ? 31.672 7.325 -2.026 1.00 9.97 214 GLN A C 1
ATOM 1414 O O . GLN A 1 197 ? 31.266 7.580 -0.892 1.00 9.82 214 GLN A O 1
ATOM 1420 N N . GLU A 1 198 ? 31.959 6.091 -2.419 1.00 10.44 215 GLU A N 1
ATOM 1421 C CA . GLU A 1 198 ? 31.738 4.955 -1.529 1.00 11.35 215 GLU A CA 1
ATOM 1422 C C . GLU A 1 198 ? 32.507 5.149 -0.226 1.00 11.68 215 GLU A C 1
ATOM 1423 O O . GLU A 1 198 ? 33.684 5.525 -0.231 1.00 12.31 215 GLU A O 1
ATOM 1429 N N . ASP A 1 199 ? 31.828 4.919 0.892 1.00 11.76 216 ASP A N 1
ATOM 1430 C CA . ASP A 1 199 ? 32.400 5.150 2.214 1.00 12.07 216 ASP A CA 1
ATOM 1431 C C . ASP A 1 199 ? 31.634 4.260 3.184 1.00 11.82 216 ASP A C 1
ATOM 1432 O O . ASP A 1 199 ? 30.533 3.782 2.878 1.00 11.29 216 ASP A O 1
ATOM 1437 N N . LYS A 1 200 ? 32.234 4.001 4.335 1.00 12.16 217 LYS A N 1
ATOM 1438 C CA . LYS A 1 200 ? 31.567 3.248 5.392 1.00 12.79 217 LYS A CA 1
ATOM 1439 C C . LYS A 1 200 ? 32.188 3.617 6.721 1.00 13.18 217 LYS A C 1
ATOM 1440 O O . LYS A 1 200 ? 33.409 3.698 6.849 1.00 13.94 217 LYS A O 1
ATOM 1446 N N . LYS A 1 201 ? 31.334 3.853 7.709 1.00 13.06 218 LYS A N 1
ATOM 1447 C CA . LYS A 1 201 ? 31.785 4.082 9.073 1.00 13.44 218 LYS A CA 1
ATOM 1448 C C . LYS A 1 201 ? 31.066 3.095 9.982 1.00 13.14 218 LYS A C 1
ATOM 1449 O O . LYS A 1 201 ? 29.862 2.869 9.831 1.00 12.74 218 LYS A O 1
ATOM 1455 N N . GLU A 1 202 ? 31.815 2.489 10.897 1.00 13.17 219 GLU A N 1
ATOM 1456 C CA . GLU A 1 202 ? 31.270 1.523 11.847 1.00 13.68 219 GLU A CA 1
ATOM 1457 C C . GLU A 1 202 ? 31.494 2.029 13.261 1.00 13.03 219 GLU A C 1
ATOM 1458 O O . GLU A 1 202 ? 32.591 2.488 13.604 1.00 13.03 219 GLU A O 1
ATOM 1464 N N . TYR A 1 203 ? 30.457 1.942 14.085 1.00 12.15 220 TYR A N 1
ATOM 1465 C CA . TYR A 1 203 ? 30.522 2.449 15.452 1.00 12.08 220 TYR A CA 1
ATOM 1466 C C . TYR A 1 203 ? 30.141 1.395 16.468 1.00 11.58 220 TYR A C 1
ATOM 1467 O O . TYR A 1 203 ? 29.214 0.609 16.253 1.00 11.39 220 TYR A O 1
ATOM 1476 N N . HIS A 1 204 ? 30.865 1.389 17.583 1.00 11.36 221 HIS A N 1
ATOM 1477 C CA . HIS A 1 204 ? 30.575 0.501 18.700 1.00 11.46 221 HIS A CA 1
ATOM 1478 C C . HIS A 1 204 ? 31.221 1.020 19.943 1.00 11.38 221 HIS A C 1
ATOM 1479 O O . HIS A 1 204 ? 32.451 1.022 20.054 1.00 12.83 221 HIS A O 1
ATOM 1486 N N . TYR A 1 205 ? 30.394 1.453 20.887 1.00 10.34 222 TYR A N 1
ATOM 1487 C CA . TYR A 1 205 ? 30.868 1.887 22.197 1.00 10.04 222 TYR A CA 1
ATOM 1488 C C . TYR A 1 205 ? 30.731 0.696 23.129 1.00 10.13 222 TYR A C 1
ATOM 1489 O O . TYR A 1 205 ? 29.680 0.055 23.176 1.00 9.96 222 TYR A O 1
ATOM 1498 N N . GLU A 1 206 ? 31.807 0.376 23.840 1.00 10.32 223 GLU A N 1
ATOM 1499 C CA . GLU A 1 206 ? 31.853 -0.852 24.636 1.00 10.72 223 GLU A CA 1
ATOM 1500 C C . GLU A 1 206 ? 31.090 -0.760 25.949 1.00 10.31 223 GLU A C 1
ATOM 1501 O O . GLU A 1 206 ? 30.987 0.313 26.546 1.00 9.92 223 GLU A O 1
ATOM 1507 N N . GLY A 1 207 ? 30.562 -1.903 26.382 1.00 10.04 224 GLY A N 1
ATOM 1508 C CA . GLY A 1 207 ? 29.913 -2.023 27.687 1.00 10.62 224 GLY A CA 1
ATOM 1509 C C . GLY A 1 207 ? 30.922 -2.319 28.783 1.00 10.94 224 GLY A C 1
ATOM 1510 O O . GLY A 1 207 ? 32.056 -1.834 28.745 1.00 11.32 224 GLY A O 1
ATOM 1511 N N . LEU A 1 208 ? 30.518 -3.144 29.745 1.00 11.30 225 LEU A N 1
ATOM 1512 C CA . LEU A 1 208 ? 31.357 -3.458 30.908 1.00 12.23 225 LEU A CA 1
ATOM 1513 C C . LEU A 1 208 ? 32.639 -4.224 30.569 1.00 13.25 225 LEU A C 1
ATOM 1514 O O . LEU A 1 208 ? 33.558 -4.298 31.391 1.00 14.46 225 LEU A O 1
ATOM 1519 N N . GLU A 1 209 ? 32.706 -4.780 29.364 1.00 13.76 226 GLU A N 1
ATOM 1520 C CA . GLU A 1 209 ? 33.912 -5.473 28.903 1.00 15.04 226 GLU A CA 1
ATOM 1521 C C . GLU A 1 209 ? 35.079 -4.521 28.620 1.00 16.26 226 GLU A C 1
ATOM 1522 O O . GLU A 1 209 ? 36.214 -4.970 28.424 1.00 17.54 226 GLU A O 1
ATOM 1528 N N . HIS A 1 210 ? 34.806 -3.216 28.601 1.00 17.69 227 HIS A N 1
ATOM 1529 C CA . HIS A 1 210 ? 35.819 -2.202 28.288 1.00 19.28 227 HIS A CA 1
ATOM 1530 C C . HIS A 1 210 ? 36.969 -2.216 29.262 1.00 20.34 227 HIS A C 1
ATOM 1531 O O . HIS A 1 210 ? 36.768 -2.226 30.475 1.00 21.76 227 HIS A O 1
#

Secondary structure (DSSP, 8-state):
-HHHHHH-HHHHHS-SSHHHHHHHHHHHHHHHHHHHHTT---EEEEEE-TTS-EEEEE-SS----SBPTTTSSBHHHHHHH---HHHHHHTEEEEEEEEEETTEEEEEEEETTEE-S--EEEEE-S--EEEEEEEE-TTT--S-----HHHHHHHHHHHHHHTTT-EEEEEE-STT--EEEEEE---TT-

InterPro domains:
  IPR000565 DNA topoisomerase, type IIA, subunit B [PR01159] (8-18)
  IPR000565 DNA topoisomerase, type IIA, subunit B [PR01159] (183-198)
  IPR000565 DNA topoisomerase, type IIA, subunit B [PR01159] (198-211)
  IPR000565 DNA topoisomerase, type IIA, subunit B [PR01159] (224-246)
  IPR000565 DNA topoisomerase, type IIA, subunit B [PR01159] (316-332)
  IPR000565 DNA topoisomerase, type IIA, subunit B [PR01159] (364-378)
  IPR000565 DNA topoisomerase, type IIA, subunit B [PR01159] (378-398)
  IPR000565 DNA topoisomerase, type IIA, subunit B [PR01159] (474-483)
  IPR000565 DNA topoisomerase, type IIA, subunit B [PR01159] (595-607)
  IPR000565 DNA topoisomerase, type IIA, subunit B [PR01159] (611-627)
  IPR001241 DNA topoisomerase, type IIA [SM00433] (37-635)
  IPR002288 DNA gyrase B subunit, C-terminal [PF00986] (571-631)
  IPR003594 Histidine kinase/HSP90-like ATPase domain [PF02518] (36-174)
  IPR003594 Histidine kinase/HSP90-like ATPase domain [SM00387] (33-177)
  IPR006171 TOPRIM domain [PF01751] (423-534)
  IPR006171 TOPRIM domain [PS50880] (422-536)
  IPR011557 DNA gyrase, subunit B [MF_01898] (6-642)
  IPR011557 DNA gyrase, subunit B [TIGR01059] (8-642)
  IPR013506 DNA topoisomerase, type IIA, subunit B, domain 2 [PF00204] (225-394)
  IPR013759 DNA topoisomerase, type IIA, subunit B, C-terminal [G3DSA:3.40.50.670] (395-642)

Solvent-accessible surface area: 9754 Å² total; per-residue (Å²): 85,21,103,45,0,40,147,162,16,38,140,84,12,65,40,46,31,19,106,1,0,8,59,0,0,42,38,7,0,70,74,7,11,92,29,22,135,53,56,96,7,153,43,1,58,1,5,0,26,91,90,27,1,0,12,3,37,9,38,0,110,7,29,83,26,47,119,43,104,156,61,43,90,14,17,0,12,29,50,3,36,88,103,51,13,5,11,0,1,0,0,0,33,11,0,18,0,72,0,34,42,124,34,84,0,34,56,2,26,0,133,101,12,64,58,88,100,85,31,132,64,61,93,152,23,155,94,102,0,15,19,8,39,0,58,4,0,73,108,14,3,111,137,42,41,90,6,65,27,99,72,0,4,70,90,0,131,73,11,0,112,120,30,130,32,10,87,2,8,0,34,2,99,21,165,76,90,120,66,93,84,132,39,66,57,71,27,193,126,175

Sequence (190 aa):
GLEAVRKRPGMYIGSTSGEGLHHLVWEEIVDNSIIDEALAGFAKSSIQQVIIEPDDSITVIDDGRGIPVGIQAKTGRPAVETVFTVLGSSSVVNALSTSLDVRRVYKDGKVYYQEYRRGAVVDDLKVIEETDRHGTTVHFIPDPEIFTETTVYDFDKLATRVRELAFLNRGLHISIEDRREGQEDKKEYHYEGLEH

Foldseek 3Di:
DLVVCLVPVCVVQVDLELSSLVSLVVLVVVVLLVLVVVPFWFEWEWELAQQLKIKIWTQGAWQFQDQDPVPRAGRVLCQCQPDSNVSSLLQFQKKKKWFQHPQWTWIWMAGNRHTDDGIDTDHGDDTGTMMMITHGDCVRNVNDSHDDQVVNVVVQQVVQVVSASHKYKYFYHHPPDTDMDIDHHHDPVD

B-factor: mean 12.51, std 7.0, range [5.72, 68.95]

Nearest PDB structures (foldseek):
  4ksg-assembly1_A  TM=1.005E+00  e=6.287E-42  Enterococcus faecalis V583
  4uro-assembly2_B  TM=9.829E-01  e=6.390E-30  Staphylococcus aureus
  7ptg-assembly1_A  TM=9.570E-01  e=2.189E-26  Pseudomonas aeruginosa PAO1
  4zvi-assembly1_A  TM=9.547E-01  e=9.066E-24  Escherichia coli
  9ggq-assembly1_D  TM=9.436E-01  e=1.401E-23  Escherichia coli

Organism: Enterococcus faecalis (strain ATCC 700802 / V583) (NCBI:txid226185)

Radius of gyration: 16.38 Å; Cα contacts (8 Å, |Δi|>4): 431; chains: 1; bounding box: 44×40×38 Å